Protein AF-A0A5N5HKN5-F1 (afdb_monomer_lite)

Organism: NCBI:txid2448454

Structure (mmCIF, N/CA/C/O backbone):
data_AF-A0A5N5HKN5-F1
#
_entry.id   AF-A0A5N5HKN5-F1
#
loop_
_atom_site.group_PDB
_atom_site.id
_atom_site.type_symbol
_atom_site.label_atom_id
_atom_site.label_alt_id
_atom_site.label_comp_id
_atom_site.label_asym_id
_atom_site.label_entity_id
_atom_site.label_seq_id
_atom_site.pdbx_PDB_ins_code
_atom_site.Cartn_x
_atom_site.Cartn_y
_atom_site.Cartn_z
_atom_site.occupancy
_atom_site.B_iso_or_equiv
_atom_site.auth_seq_id
_atom_site.auth_comp_id
_atom_site.auth_asym_id
_atom_site.auth_atom_id
_atom_site.pdbx_PDB_model_num
ATOM 1 N N . MET A 1 1 ? 7.766 -16.432 20.776 1.00 26.45 1 MET A N 1
ATOM 2 C CA . MET A 1 1 ? 8.276 -15.131 20.289 1.00 26.45 1 MET A CA 1
ATOM 3 C C . MET A 1 1 ? 7.197 -14.098 20.556 1.00 26.45 1 MET A C 1
ATOM 5 O O . MET A 1 1 ? 6.074 -14.360 20.142 1.00 26.45 1 MET A O 1
ATOM 9 N N . PRO A 1 2 ? 7.460 -13.000 21.282 1.00 29.64 2 PRO A N 1
ATOM 10 C CA . PRO A 1 2 ? 6.459 -11.955 21.435 1.00 29.64 2 PRO A CA 1
ATOM 11 C C . PRO A 1 2 ? 6.225 -11.351 20.048 1.00 29.64 2 PRO A C 1
ATOM 13 O O . PRO A 1 2 ? 7.137 -10.787 19.444 1.00 29.64 2 PRO A O 1
ATOM 16 N N . GLY A 1 3 ? 5.035 -11.588 19.497 1.00 28.72 3 GLY A N 1
ATOM 17 C CA . GLY A 1 3 ? 4.639 -11.055 18.206 1.00 28.72 3 GLY A CA 1
ATOM 18 C C . GLY A 1 3 ? 4.687 -9.539 18.280 1.00 28.72 3 GLY A C 1
ATOM 19 O O . GLY A 1 3 ? 3.940 -8.932 19.042 1.00 28.72 3 GLY A O 1
ATOM 20 N N . LEU A 1 4 ? 5.589 -8.935 17.510 1.00 29.52 4 LEU A N 1
ATOM 21 C CA . LEU A 1 4 ? 5.525 -7.520 17.184 1.00 29.52 4 LEU A CA 1
ATOM 22 C C . LEU A 1 4 ? 4.179 -7.288 16.490 1.00 29.52 4 LEU A C 1
ATOM 24 O O . LEU A 1 4 ? 4.057 -7.476 15.277 1.00 29.52 4 LEU A O 1
ATOM 28 N N . VAL A 1 5 ? 3.162 -6.922 17.271 1.00 37.59 5 VAL A N 1
ATOM 29 C CA . VAL A 1 5 ? 1.967 -6.272 16.746 1.00 37.59 5 VAL A CA 1
ATOM 30 C C . VAL A 1 5 ? 2.502 -5.004 16.110 1.00 37.59 5 VAL A C 1
ATOM 32 O O . VAL A 1 5 ? 3.015 -4.124 16.804 1.00 37.59 5 VAL A O 1
ATOM 35 N N . ALA A 1 6 ? 2.465 -4.947 14.780 1.00 37.81 6 ALA A N 1
ATOM 36 C CA . ALA A 1 6 ? 2.543 -3.668 14.115 1.00 37.81 6 ALA A CA 1
ATOM 37 C C . ALA A 1 6 ? 1.361 -2.888 14.685 1.00 37.81 6 ALA A C 1
ATOM 39 O O . ALA A 1 6 ? 0.215 -3.155 14.326 1.00 37.81 6 ALA A O 1
ATOM 40 N N . ARG A 1 7 ? 1.621 -1.970 15.627 1.00 32.22 7 ARG A N 1
ATOM 41 C CA . ARG A 1 7 ? 0.724 -0.829 15.735 1.00 32.22 7 ARG A CA 1
ATOM 42 C C . ARG A 1 7 ? 0.682 -0.315 14.303 1.00 32.22 7 ARG A C 1
ATOM 44 O O . ARG A 1 7 ? 1.772 -0.109 13.760 1.00 32.22 7 ARG A O 1
ATOM 51 N N . PRO A 1 8 ? -0.487 -0.205 13.651 1.00 40.22 8 PRO A N 1
ATOM 52 C CA . PRO A 1 8 ? -0.543 0.684 12.513 1.00 40.22 8 PRO A CA 1
ATOM 53 C C . PRO A 1 8 ? 0.065 1.966 13.063 1.00 40.22 8 PRO A C 1
ATOM 55 O O . PRO A 1 8 ? -0.435 2.502 14.060 1.00 40.22 8 PRO A O 1
ATOM 58 N N . ASP A 1 9 ? 1.233 2.359 12.550 1.00 34.91 9 ASP A N 1
ATOM 59 C CA . ASP A 1 9 ? 1.655 3.728 12.742 1.00 34.91 9 ASP A CA 1
ATOM 60 C C . ASP A 1 9 ? 0.415 4.496 12.329 1.00 34.91 9 ASP A C 1
ATOM 62 O O . ASP A 1 9 ? -0.104 4.295 11.226 1.00 34.91 9 ASP A O 1
ATOM 66 N N . LEU A 1 10 ? -0.164 5.220 13.285 1.00 39.97 10 LEU A N 1
ATOM 67 C CA . LEU A 1 10 ? -1.271 6.108 13.026 1.00 39.97 10 LEU A CA 1
ATOM 68 C C . LEU A 1 10 ? -0.700 7.155 12.075 1.00 39.97 10 LEU A C 1
ATOM 70 O O . LEU A 1 10 ? -0.338 8.258 12.470 1.00 39.97 10 LEU A O 1
ATOM 74 N N . ASN A 1 11 ? -0.614 6.815 10.792 1.00 40.72 11 ASN A N 1
ATOM 75 C CA . ASN A 1 11 ? -0.803 7.753 9.726 1.00 40.72 11 ASN A CA 1
ATOM 76 C C . ASN A 1 11 ? -2.208 8.284 9.993 1.00 40.72 11 ASN A C 1
ATOM 78 O O . ASN A 1 11 ? -3.203 7.750 9.504 1.00 40.72 11 ASN A O 1
ATOM 82 N N . TYR A 1 12 ? -2.280 9.326 10.826 1.00 44.62 12 TYR A N 1
ATOM 83 C CA . TYR A 1 12 ? -3.483 10.092 11.137 1.00 44.62 12 TYR A CA 1
ATOM 84 C C . TYR A 1 12 ? -4.220 10.513 9.856 1.00 44.62 12 TYR A C 1
ATOM 86 O O . TYR A 1 12 ? -5.388 10.873 9.906 1.00 44.62 12 TYR A O 1
ATOM 94 N N . SER A 1 13 ? -3.562 10.445 8.694 1.00 47.69 13 SER A N 1
ATOM 95 C CA . SER A 1 13 ? -4.183 10.554 7.382 1.00 47.69 13 SER A CA 1
ATOM 96 C C . SER A 1 13 ? -5.226 9.463 7.117 1.00 47.69 13 SER A C 1
ATOM 98 O O . SER A 1 13 ? -6.363 9.822 6.846 1.00 47.69 13 SER A O 1
ATOM 100 N N . LEU A 1 14 ? -4.886 8.169 7.215 1.00 46.66 14 LEU A N 1
ATOM 101 C CA . LEU A 1 14 ? -5.781 7.051 6.847 1.00 46.66 14 LEU A CA 1
ATOM 102 C C . LEU A 1 14 ? -6.820 6.718 7.929 1.00 46.66 14 LEU A C 1
ATOM 104 O O . LEU A 1 14 ? -7.901 6.230 7.617 1.00 46.66 14 LEU A O 1
ATOM 108 N N . HIS A 1 15 ? -6.498 7.011 9.188 1.00 48.34 15 HIS A N 1
ATOM 109 C CA . HIS A 1 15 ? -7.337 6.715 10.358 1.00 48.34 15 HIS A CA 1
ATOM 110 C C . HIS A 1 15 ? -7.922 7.966 11.016 1.00 48.34 15 HIS A C 1
ATOM 112 O O . HIS A 1 15 ? -8.530 7.884 12.082 1.00 48.34 15 HIS A O 1
ATOM 118 N N . GLY A 1 16 ? -7.692 9.136 10.420 1.00 51.03 16 GLY A N 1
ATOM 119 C CA . GLY A 1 16 ? -8.228 10.387 10.928 1.00 51.03 16 GLY A CA 1
ATOM 120 C C . GLY A 1 16 ? -9.752 10.414 10.874 1.00 51.03 16 GLY A C 1
ATOM 121 O O . GLY A 1 16 ? -10.390 9.537 10.283 1.00 51.03 16 GLY A O 1
ATOM 122 N N . PHE A 1 17 ? -10.312 11.449 11.506 1.00 51.25 17 PHE A N 1
ATOM 123 C CA . PHE A 1 17 ? -11.737 11.768 11.509 1.00 51.25 17 PHE A CA 1
ATOM 124 C C . PHE A 1 17 ? -12.406 11.504 10.149 1.00 51.25 17 PHE A C 1
ATOM 126 O O . PHE A 1 17 ? -11.762 11.634 9.111 1.00 51.25 17 PHE A O 1
ATOM 133 N N . PRO A 1 18 ? -13.714 11.214 10.106 1.00 55.41 18 PRO A N 1
ATOM 134 C CA . PRO A 1 18 ? -14.405 10.892 8.856 1.00 55.41 18 PRO A CA 1
ATOM 135 C C . PRO A 1 18 ? -14.160 11.894 7.700 1.00 55.41 18 PRO A C 1
ATOM 137 O O . PRO A 1 18 ? -14.142 11.518 6.527 1.00 55.41 18 PRO A O 1
ATOM 140 N N . HIS A 1 19 ? -13.858 13.159 8.017 1.00 54.03 19 HIS A N 1
ATOM 141 C CA . HIS A 1 19 ? -13.411 14.149 7.037 1.00 54.03 19 HIS A CA 1
ATOM 142 C C . HIS A 1 19 ? -12.101 13.792 6.306 1.00 54.03 19 HIS A C 1
ATOM 144 O O . HIS A 1 19 ? -12.018 13.917 5.082 1.00 54.03 19 HIS A O 1
ATOM 150 N N . THR A 1 20 ? -11.078 13.323 7.023 1.00 59.50 20 THR A N 1
ATOM 151 C CA . THR A 1 20 ? -9.781 12.937 6.447 1.00 59.50 20 THR A CA 1
ATOM 152 C C . THR A 1 20 ? -9.928 11.776 5.463 1.00 59.50 20 THR A C 1
ATOM 154 O O . THR A 1 20 ? -9.199 11.689 4.479 1.00 59.50 20 THR A O 1
ATOM 157 N N . GLN A 1 21 ? -10.933 10.926 5.657 1.00 63.66 21 GLN A N 1
ATOM 158 C CA . GLN A 1 21 ? -11.229 9.797 4.773 1.00 63.66 21 GLN A CA 1
ATOM 159 C C . GLN A 1 21 ? -11.933 10.236 3.500 1.00 63.66 21 GLN A C 1
ATOM 161 O O . GLN A 1 21 ? -11.571 9.798 2.407 1.00 63.66 21 GLN A O 1
ATOM 166 N N . LYS A 1 22 ? -12.905 11.150 3.622 1.00 68.12 22 LYS A N 1
ATOM 167 C CA . LYS A 1 22 ? -13.529 11.793 2.463 1.00 68.12 22 LYS A CA 1
ATOM 168 C C . LYS A 1 22 ? -12.457 12.445 1.589 1.00 68.12 22 LYS A C 1
ATOM 170 O O . LYS A 1 22 ? -12.491 12.284 0.369 1.00 68.12 22 LYS A O 1
ATOM 175 N N . LEU A 1 23 ? -11.461 13.075 2.216 1.00 72.12 23 LEU A N 1
ATOM 176 C CA . LEU A 1 23 ? -10.307 13.644 1.529 1.00 72.12 23 LEU A CA 1
ATOM 177 C C . LEU A 1 23 ? -9.453 12.569 0.832 1.00 72.12 23 LEU A C 1
ATOM 179 O O . LEU A 1 23 ? -9.132 12.737 -0.338 1.00 72.12 23 LEU A O 1
ATOM 183 N N . ILE A 1 24 ? -9.138 11.439 1.475 1.00 78.31 24 ILE A N 1
ATOM 184 C CA . ILE A 1 24 ? -8.381 10.339 0.838 1.00 78.31 24 ILE A CA 1
ATOM 185 C C . ILE A 1 24 ? -9.117 9.756 -0.364 1.00 78.31 24 ILE A C 1
ATOM 187 O O . ILE A 1 24 ? -8.516 9.582 -1.422 1.00 78.31 24 ILE A O 1
ATOM 191 N N . ILE A 1 25 ? -10.417 9.487 -0.236 1.00 81.56 25 ILE A N 1
ATOM 192 C CA . ILE A 1 25 ? -11.228 8.958 -1.338 1.00 81.56 25 ILE A CA 1
ATOM 193 C C . ILE A 1 25 ? -11.249 9.958 -2.501 1.00 81.56 25 ILE A C 1
ATOM 195 O O . ILE A 1 25 ? -11.126 9.568 -3.664 1.00 81.56 25 ILE A O 1
ATOM 199 N N . GLN A 1 26 ? -11.386 11.255 -2.211 1.00 83.06 26 GLN A N 1
ATOM 200 C CA . GLN A 1 26 ? -11.311 12.307 -3.227 1.00 83.06 26 GLN A CA 1
ATOM 201 C C . GLN A 1 26 ? -9.927 12.375 -3.884 1.00 83.06 26 GLN A C 1
ATOM 203 O O . GLN A 1 26 ? -9.847 12.458 -5.110 1.00 83.06 26 GLN A O 1
ATOM 208 N N . LEU A 1 27 ? -8.851 12.280 -3.099 1.00 85.50 27 LEU A N 1
ATOM 209 C CA . LEU A 1 27 ? -7.477 12.266 -3.597 1.00 85.50 27 LEU A CA 1
ATOM 210 C C . LEU A 1 27 ? -7.221 11.050 -4.492 1.00 85.50 27 LEU A C 1
ATOM 212 O O . LEU A 1 27 ? -6.730 11.226 -5.602 1.00 85.50 27 LEU A O 1
ATOM 216 N N . LEU A 1 28 ? -7.625 9.843 -4.085 1.00 87.88 28 LEU A N 1
ATOM 217 C CA . LEU A 1 28 ? -7.495 8.631 -4.903 1.00 87.88 28 LEU A CA 1
ATOM 218 C C . LEU A 1 28 ? -8.281 8.724 -6.215 1.00 87.88 28 LEU A C 1
ATOM 220 O O . LEU A 1 28 ? -7.770 8.326 -7.262 1.00 87.88 28 LEU A O 1
ATOM 224 N N . LYS A 1 29 ? -9.491 9.300 -6.190 1.00 89.50 29 LYS A N 1
ATOM 225 C CA . LYS A 1 29 ? -10.260 9.597 -7.412 1.00 89.50 29 LYS A CA 1
ATOM 226 C C . LYS A 1 29 ? -9.524 10.595 -8.309 1.00 89.50 29 LYS A C 1
ATOM 228 O O . LYS A 1 29 ? -9.543 10.446 -9.529 1.00 89.50 29 LYS A O 1
ATOM 233 N N . GLY A 1 30 ? -8.884 11.604 -7.719 1.00 90.81 30 GLY A N 1
ATOM 234 C CA . GLY A 1 30 ? -8.040 12.565 -8.427 1.00 90.81 30 GLY A CA 1
ATOM 235 C C . GLY A 1 30 ? -6.831 11.903 -9.086 1.00 90.81 30 GLY A C 1
ATOM 236 O O . GLY A 1 30 ? -6.595 12.124 -10.272 1.00 90.81 30 GLY A O 1
ATOM 237 N N . VAL A 1 31 ? -6.122 11.037 -8.355 1.00 91.44 31 VAL A N 1
ATOM 238 C CA . VAL A 1 31 ? -4.980 10.261 -8.865 1.00 91.44 31 VAL A CA 1
ATOM 239 C C . VAL A 1 31 ? -5.411 9.351 -10.011 1.00 91.44 31 VAL A C 1
ATOM 241 O O . VAL A 1 31 ? -4.782 9.378 -11.063 1.00 91.44 31 VAL A O 1
ATOM 244 N N . LYS A 1 32 ? -6.531 8.630 -9.871 1.00 91.88 32 LYS A N 1
ATOM 245 C CA . LYS A 1 32 ? -7.066 7.768 -10.935 1.00 91.88 32 LYS A CA 1
ATOM 246 C C . LYS A 1 32 ? -7.354 8.551 -12.221 1.00 91.88 32 LYS A C 1
ATOM 248 O O . LYS A 1 32 ? -6.893 8.167 -13.291 1.00 91.88 32 LYS A O 1
ATOM 253 N N . LYS A 1 33 ? -8.021 9.707 -12.111 1.00 93.38 33 LYS A N 1
ATOM 254 C CA . LYS A 1 33 ? -8.228 10.619 -13.252 1.00 93.38 33 LYS A CA 1
ATOM 255 C C . LYS A 1 33 ? -6.904 11.133 -13.828 1.00 93.38 33 LYS A C 1
ATOM 257 O O . LYS A 1 33 ? -6.794 11.328 -15.033 1.00 93.38 33 LYS A O 1
ATOM 262 N N . GLY A 1 34 ? -5.904 11.382 -12.983 1.00 91.62 34 GLY A N 1
ATOM 263 C CA . GLY A 1 34 ? -4.554 11.759 -13.406 1.00 91.62 34 GLY A CA 1
ATOM 264 C C . GLY A 1 34 ? -3.862 10.662 -14.219 1.00 91.62 34 GLY A C 1
ATOM 265 O O . GLY A 1 34 ? -3.289 10.958 -15.267 1.00 91.62 34 GLY A O 1
ATOM 266 N N . ASN A 1 35 ? -3.984 9.403 -13.790 1.00 92.62 35 ASN A N 1
ATOM 267 C CA . ASN A 1 35 ? -3.442 8.243 -14.500 1.00 92.62 35 ASN A CA 1
ATOM 268 C C . ASN A 1 35 ? -4.076 8.080 -15.892 1.00 92.62 35 ASN A C 1
ATOM 270 O O . ASN A 1 35 ? -3.368 7.764 -16.844 1.00 92.62 35 ASN A O 1
ATOM 274 N N . GLU A 1 36 ? -5.376 8.359 -16.026 1.00 92.31 36 GLU A N 1
ATOM 275 C CA . GLU A 1 36 ? -6.095 8.338 -17.310 1.00 92.31 36 GLU A CA 1
ATOM 276 C C . GLU A 1 36 ? -5.690 9.496 -18.242 1.00 92.31 36 GLU A C 1
ATOM 278 O O . GLU A 1 36 ? -5.687 9.338 -19.463 1.00 92.31 36 GLU A O 1
ATOM 283 N N . ARG A 1 37 ? -5.331 10.662 -17.682 1.00 94.06 37 ARG A N 1
ATOM 284 C CA . ARG A 1 37 ? -4.934 11.857 -18.450 1.00 94.06 37 ARG A CA 1
ATOM 285 C C . ARG A 1 37 ? -3.547 11.741 -19.075 1.00 94.06 37 ARG A C 1
ATOM 287 O O . ARG A 1 37 ? -3.366 12.200 -20.197 1.00 94.06 37 ARG A O 1
ATOM 294 N N . ILE A 1 38 ? -2.576 11.184 -18.348 1.00 91.12 38 ILE A N 1
ATOM 295 C CA . ILE A 1 38 ? -1.181 11.080 -18.800 1.00 91.12 38 ILE A CA 1
ATOM 296 C C . ILE A 1 38 ? -0.805 9.606 -18.913 1.00 91.12 38 ILE A C 1
ATOM 298 O O . ILE A 1 38 ? -0.546 8.923 -17.909 1.00 91.12 38 ILE A O 1
ATOM 302 N N . LYS A 1 39 ? -0.739 9.125 -20.158 1.00 89.56 39 LYS A N 1
ATOM 303 C CA . LYS A 1 39 ? -0.312 7.757 -20.455 1.00 89.56 39 LYS A CA 1
ATOM 304 C C . LYS A 1 39 ? 1.143 7.577 -20.049 1.00 89.56 39 LYS A C 1
ATOM 306 O O . LYS A 1 39 ? 1.929 8.515 -20.081 1.00 89.56 39 LYS A O 1
ATOM 311 N N . TRP A 1 40 ? 1.512 6.350 -19.698 1.00 87.69 40 TRP A N 1
ATOM 312 C CA . TRP A 1 40 ? 2.866 6.012 -19.253 1.00 87.69 40 TRP A CA 1
ATOM 313 C C . TRP A 1 40 ? 3.971 6.512 -20.198 1.00 87.69 40 TRP A C 1
ATOM 315 O O . TRP A 1 40 ? 4.953 7.075 -19.728 1.00 87.69 40 TRP A O 1
ATOM 325 N N . MET A 1 41 ? 3.784 6.356 -21.514 1.00 88.38 41 MET A N 1
ATOM 326 C CA . MET A 1 41 ? 4.765 6.769 -22.529 1.00 88.38 41 MET A CA 1
ATOM 327 C C . MET A 1 41 ? 4.965 8.286 -22.617 1.00 88.38 41 MET A C 1
ATOM 329 O O . MET A 1 41 ? 6.006 8.723 -23.095 1.00 88.38 41 MET A O 1
ATOM 333 N N . ASP A 1 42 ? 3.999 9.068 -22.135 1.00 91.12 42 ASP A N 1
ATOM 334 C CA . ASP A 1 42 ? 4.032 10.533 -22.154 1.00 91.12 42 ASP A CA 1
ATOM 335 C C . ASP A 1 42 ? 4.583 11.112 -20.835 1.00 91.12 42 ASP A C 1
ATOM 337 O O . ASP A 1 42 ? 4.609 12.328 -20.645 1.00 91.12 42 ASP A O 1
ATOM 341 N N . ARG A 1 43 ? 4.992 10.256 -19.885 1.00 89.69 43 ARG A N 1
ATOM 342 C CA . ARG A 1 43 ? 5.536 10.681 -18.588 1.00 89.69 43 ARG A CA 1
ATOM 343 C C . ARG A 1 43 ? 7.015 11.004 -18.706 1.00 89.69 43 ARG A C 1
ATOM 345 O O . ARG A 1 43 ? 7.771 10.308 -19.380 1.00 89.69 43 ARG A O 1
ATOM 352 N N . GLU A 1 44 ? 7.443 12.022 -17.972 1.00 88.00 44 GLU A N 1
ATOM 353 C CA . GLU A 1 44 ? 8.857 12.359 -17.902 1.00 88.00 44 GLU A CA 1
ATOM 354 C C . GLU A 1 44 ? 9.658 11.241 -17.199 1.00 88.00 44 GLU A C 1
ATOM 356 O O . GLU A 1 44 ? 9.270 10.786 -16.118 1.00 88.00 44 GLU A O 1
ATOM 361 N N . PRO A 1 45 ? 10.791 10.795 -17.773 1.00 86.12 45 PRO A N 1
ATOM 362 C CA . PRO A 1 45 ? 11.552 9.651 -17.278 1.00 86.12 45 PRO A CA 1
ATOM 363 C C . PRO A 1 45 ? 12.517 10.033 -16.141 1.00 86.12 45 PRO A C 1
ATOM 365 O O . PRO A 1 45 ? 13.675 9.611 -16.133 1.00 86.12 45 PRO A O 1
ATOM 368 N N . TYR A 1 46 ? 12.067 10.841 -15.176 1.00 84.81 46 TYR A N 1
ATOM 369 C CA . TYR A 1 46 ? 12.829 11.146 -13.963 1.00 84.81 46 TYR A CA 1
ATOM 370 C C . TYR A 1 46 ? 12.239 10.437 -12.743 1.00 84.81 46 TYR A C 1
ATOM 372 O O . TYR A 1 46 ? 11.030 10.254 -12.608 1.00 84.81 46 TYR A O 1
ATOM 380 N N . ALA A 1 47 ? 13.111 10.046 -11.814 1.00 84.44 47 ALA A N 1
ATOM 381 C CA . ALA A 1 47 ? 12.681 9.542 -10.518 1.00 84.44 47 ALA A CA 1
ATOM 382 C C . ALA A 1 47 ? 12.236 10.711 -9.627 1.00 84.44 47 ALA A C 1
ATOM 384 O O . ALA A 1 47 ? 12.944 11.711 -9.503 1.00 84.44 47 ALA A O 1
ATOM 385 N N . TYR A 1 48 ? 11.086 10.564 -8.974 1.00 86.88 48 TYR A N 1
ATOM 386 C CA . TYR A 1 48 ? 10.515 11.571 -8.084 1.00 86.88 48 TYR A CA 1
ATOM 387 C C . TYR A 1 48 ? 10.233 10.985 -6.703 1.00 86.88 48 TYR A C 1
ATOM 389 O O . TYR A 1 48 ? 9.742 9.863 -6.589 1.00 86.88 48 TYR A O 1
ATOM 397 N N . TRP A 1 49 ? 10.498 11.759 -5.650 1.00 84.38 49 TRP A N 1
ATOM 398 C CA . TRP A 1 49 ? 10.129 11.399 -4.285 1.00 84.38 49 TRP A CA 1
ATOM 399 C C . TRP A 1 49 ? 9.516 12.609 -3.574 1.00 84.38 49 TRP A C 1
ATOM 401 O O . TRP A 1 49 ? 10.181 13.601 -3.284 1.00 84.38 49 TRP A O 1
ATOM 411 N N . LYS A 1 50 ? 8.217 12.536 -3.285 1.00 79.62 50 LYS A N 1
ATOM 412 C CA . LYS A 1 50 ? 7.529 13.473 -2.392 1.00 79.62 50 LYS A CA 1
ATOM 413 C C . LYS A 1 50 ? 6.221 12.852 -1.923 1.00 79.62 50 LYS A C 1
ATOM 415 O O . LYS A 1 50 ? 5.459 12.333 -2.731 1.00 79.62 50 LYS A O 1
ATOM 420 N N . GLY A 1 51 ? 5.936 12.982 -0.633 1.00 76.31 51 GLY A N 1
ATOM 421 C CA . GLY A 1 51 ? 4.675 12.532 -0.048 1.00 76.31 51 GLY A CA 1
ATOM 422 C C . GLY A 1 51 ? 4.702 11.088 0.454 1.00 76.31 51 GLY A C 1
ATOM 423 O O . GLY A 1 51 ? 5.762 10.489 0.622 1.00 76.31 51 GLY A O 1
ATOM 424 N N . SER A 1 52 ? 3.512 10.564 0.754 1.00 82.94 52 SER A N 1
ATOM 425 C CA . SER A 1 52 ? 3.326 9.224 1.322 1.00 82.94 52 SER A CA 1
ATOM 426 C C . SER A 1 52 ? 3.447 8.132 0.258 1.00 82.94 52 SER A C 1
ATOM 428 O O . SER A 1 52 ? 2.925 8.279 -0.850 1.00 82.94 52 SER A O 1
ATOM 430 N N . SER A 1 53 ? 4.062 7.004 0.629 1.00 83.75 53 SER A N 1
ATOM 431 C CA . SER A 1 53 ? 4.180 5.801 -0.207 1.00 83.75 53 SER A CA 1
ATOM 432 C C . SER A 1 53 ? 2.834 5.326 -0.754 1.00 83.75 53 SER A C 1
ATOM 434 O O . SER A 1 53 ? 2.781 4.818 -1.867 1.00 83.75 53 SER A O 1
ATOM 436 N N . PHE A 1 54 ? 1.750 5.536 -0.002 1.00 87.31 54 PHE A N 1
ATOM 437 C CA . PHE A 1 54 ? 0.387 5.229 -0.434 1.00 87.31 54 PHE A CA 1
ATOM 438 C C . PHE A 1 54 ? 0.011 5.950 -1.740 1.00 87.31 54 PHE A C 1
ATOM 440 O O . PHE A 1 54 ? -0.445 5.316 -2.687 1.00 87.31 54 PHE A O 1
ATOM 447 N N . TYR A 1 55 ? 0.267 7.260 -1.831 1.00 87.62 55 TYR A N 1
ATOM 448 C CA . TYR A 1 55 ? -0.043 8.038 -3.036 1.00 87.62 55 TYR A CA 1
ATOM 449 C C . TYR A 1 55 ? 0.929 7.750 -4.181 1.00 87.62 55 TYR A C 1
ATOM 451 O O . TYR A 1 55 ? 0.520 7.771 -5.335 1.00 87.62 55 TYR A O 1
ATOM 459 N N . ILE A 1 56 ? 2.197 7.455 -3.871 1.00 90.06 56 ILE A N 1
ATOM 460 C CA . ILE A 1 56 ? 3.196 7.080 -4.884 1.00 90.06 56 ILE A CA 1
ATOM 461 C C . ILE A 1 56 ? 2.792 5.770 -5.572 1.00 90.06 56 ILE A C 1
ATOM 463 O O . ILE A 1 56 ? 2.811 5.705 -6.797 1.00 90.06 56 ILE A O 1
ATOM 467 N N . LEU A 1 57 ? 2.375 4.766 -4.794 1.00 91.81 57 LEU A N 1
ATOM 468 C CA . LEU A 1 57 ? 1.905 3.477 -5.310 1.00 91.81 57 LEU A CA 1
ATOM 469 C C . LEU A 1 57 ? 0.589 3.599 -6.091 1.00 91.81 57 LEU A C 1
ATOM 471 O O . LEU A 1 57 ? 0.352 2.804 -6.988 1.00 91.81 57 LEU A O 1
ATOM 475 N N . ALA A 1 58 ? -0.259 4.583 -5.769 1.00 92.75 58 ALA A N 1
ATOM 476 C CA . ALA A 1 58 ? -1.523 4.817 -6.470 1.00 92.75 58 ALA A CA 1
ATOM 477 C C . ALA A 1 58 ? -1.343 5.405 -7.883 1.00 92.75 58 ALA A C 1
ATOM 479 O O . ALA A 1 58 ? -2.268 5.360 -8.697 1.00 92.75 58 ALA A O 1
ATOM 480 N N . CYS A 1 59 ? -0.183 5.989 -8.179 1.00 90.19 59 CYS A N 1
ATOM 481 C CA . CYS A 1 59 ? 0.151 6.427 -9.526 1.00 90.19 59 CYS A CA 1
ATOM 482 C C . CYS A 1 59 ? 0.468 5.194 -10.382 1.00 90.19 59 CYS A C 1
ATOM 484 O O . CYS A 1 59 ? 1.191 4.318 -9.921 1.00 90.19 59 CYS A O 1
ATOM 486 N N . ASP A 1 60 ? 0.057 5.159 -11.657 1.00 92.62 60 ASP A N 1
ATOM 487 C CA . ASP A 1 60 ? 0.445 4.093 -12.615 1.00 92.62 60 ASP A CA 1
ATOM 488 C C . ASP A 1 60 ? 1.956 4.169 -12.977 1.00 92.62 60 ASP A C 1
ATOM 490 O O . ASP A 1 60 ? 2.370 3.883 -14.100 1.00 92.62 60 ASP A O 1
ATOM 494 N N . SER A 1 61 ? 2.785 4.680 -12.062 1.00 90.62 61 SER A N 1
ATOM 495 C CA . SER A 1 61 ? 4.212 4.891 -12.216 1.00 90.62 61 SER A CA 1
ATOM 496 C C . SER A 1 61 ? 5.003 3.765 -11.563 1.00 90.62 61 SER A C 1
ATOM 498 O O . SER A 1 61 ? 4.648 3.294 -10.485 1.00 90.62 61 SER A O 1
ATOM 500 N N . ALA A 1 62 ? 6.105 3.345 -12.188 1.00 90.69 62 ALA A N 1
ATOM 501 C CA . ALA A 1 62 ? 6.985 2.335 -11.607 1.00 90.69 62 ALA A CA 1
ATOM 502 C C . ALA A 1 62 ? 7.475 2.782 -10.219 1.00 90.69 62 ALA A C 1
ATOM 504 O O . ALA A 1 62 ? 8.209 3.763 -10.090 1.00 90.69 62 ALA A O 1
ATOM 505 N N . THR A 1 63 ? 7.063 2.056 -9.179 1.00 90.75 63 THR A N 1
ATOM 506 C CA . THR A 1 63 ? 7.438 2.382 -7.802 1.00 90.75 63 THR A CA 1
ATOM 507 C C . THR A 1 63 ? 8.743 1.692 -7.434 1.00 90.75 63 THR A C 1
ATOM 509 O O . THR A 1 63 ? 8.853 0.467 -7.500 1.00 90.75 63 THR A O 1
ATOM 512 N N . LEU A 1 64 ? 9.727 2.481 -7.010 1.00 90.31 64 LEU A N 1
ATOM 513 C CA . LEU A 1 64 ? 11.003 2.000 -6.492 1.00 90.31 64 LEU A CA 1
ATOM 514 C C . LEU A 1 64 ? 10.936 1.977 -4.960 1.00 90.31 64 LEU A C 1
ATOM 516 O O . LEU A 1 64 ? 10.766 3.024 -4.336 1.00 90.31 64 LEU A O 1
ATOM 520 N N . LEU A 1 65 ? 11.086 0.804 -4.343 1.00 90.44 65 LEU A N 1
ATOM 521 C CA . LEU A 1 65 ? 11.037 0.670 -2.884 1.00 90.44 65 LEU A CA 1
ATOM 522 C C . LEU A 1 65 ? 12.398 0.238 -2.348 1.00 90.44 65 LEU A C 1
ATOM 524 O O . LEU A 1 65 ? 12.844 -0.895 -2.545 1.00 90.44 65 LEU A O 1
ATOM 528 N N . VAL A 1 66 ? 13.056 1.148 -1.632 1.00 89.56 66 VAL A N 1
ATOM 529 C CA . VAL A 1 66 ? 14.265 0.826 -0.867 1.00 89.56 66 VAL A CA 1
ATOM 530 C C . VAL A 1 66 ? 13.885 -0.132 0.248 1.00 89.56 66 VAL A C 1
ATOM 532 O O . VAL A 1 66 ? 12.907 0.126 0.947 1.00 89.56 66 VAL A O 1
ATOM 535 N N . LYS A 1 67 ? 14.662 -1.214 0.412 1.00 86.50 67 LYS A N 1
ATOM 536 C CA . LYS A 1 67 ? 14.437 -2.255 1.431 1.00 86.50 67 LYS A CA 1
ATOM 537 C C . LYS A 1 67 ? 13.923 -1.639 2.749 1.00 86.50 67 LYS A C 1
ATOM 539 O O . LYS A 1 67 ? 14.713 -0.994 3.450 1.00 86.50 67 LYS A O 1
ATOM 544 N N . PRO A 1 68 ? 12.632 -1.823 3.086 1.00 83.50 68 PRO A N 1
ATOM 545 C CA . PRO A 1 68 ? 12.043 -1.151 4.231 1.00 83.50 68 PRO A CA 1
ATOM 546 C C . PRO A 1 68 ? 12.588 -1.753 5.527 1.00 83.50 68 PRO A C 1
ATOM 548 O O . PRO A 1 68 ? 12.699 -2.973 5.669 1.00 83.50 68 PRO A O 1
ATOM 551 N N . LYS A 1 69 ? 12.935 -0.886 6.482 1.00 83.75 69 LYS A N 1
ATOM 552 C CA . LYS A 1 69 ? 13.197 -1.278 7.879 1.00 83.75 69 LYS A CA 1
ATOM 553 C C . LYS A 1 69 ? 11.926 -1.204 8.728 1.00 83.75 69 LYS A C 1
ATOM 555 O O . LYS A 1 69 ? 11.785 -1.970 9.674 1.00 83.75 69 LYS A O 1
ATOM 560 N N . CYS A 1 70 ? 11.007 -0.318 8.347 1.00 82.75 70 CYS A N 1
ATOM 561 C CA . CYS A 1 70 ? 9.706 -0.126 8.973 1.00 82.75 70 CYS A CA 1
ATOM 562 C C . CYS A 1 70 ? 8.613 -0.585 8.005 1.00 82.75 70 CYS A C 1
ATOM 564 O O . CYS A 1 70 ? 8.685 -0.294 6.810 1.00 82.75 70 CYS A O 1
ATOM 566 N N . TYR A 1 71 ? 7.621 -1.307 8.523 1.00 84.31 71 TYR A N 1
ATOM 567 C CA . TYR A 1 71 ? 6.484 -1.787 7.746 1.00 84.31 71 TYR A CA 1
ATOM 568 C C . TYR A 1 71 ? 5.218 -1.095 8.227 1.00 84.31 71 TYR A C 1
ATOM 570 O O . TYR A 1 71 ? 4.956 -1.084 9.426 1.00 84.31 71 TYR A O 1
ATOM 578 N N . ASP A 1 72 ? 4.441 -0.590 7.277 1.00 83.19 72 ASP A N 1
ATOM 579 C CA . ASP A 1 72 ? 3.057 -0.201 7.503 1.00 83.19 72 ASP A CA 1
ATOM 580 C C . ASP A 1 72 ? 2.163 -1.454 7.410 1.00 83.19 72 ASP A C 1
ATOM 582 O O . ASP A 1 72 ? 2.615 -2.527 6.985 1.00 83.19 72 ASP A O 1
ATOM 586 N N . PHE A 1 73 ? 0.889 -1.339 7.785 1.00 83.69 73 PHE A N 1
ATOM 587 C CA . PHE A 1 73 ? -0.039 -2.474 7.791 1.00 83.69 73 PHE A CA 1
ATOM 588 C C . PHE A 1 73 ? -0.195 -3.101 6.395 1.00 83.69 73 PHE A C 1
ATOM 590 O O . PHE A 1 73 ? -0.232 -4.324 6.268 1.00 83.69 73 PHE A O 1
ATOM 597 N N . PHE A 1 74 ? -0.185 -2.282 5.338 1.00 86.94 74 PHE A N 1
ATOM 598 C CA . PHE A 1 74 ? -0.346 -2.746 3.957 1.00 86.94 74 PHE A CA 1
ATOM 599 C C . PHE A 1 74 ? 0.972 -3.085 3.253 1.00 86.94 74 PHE A C 1
ATOM 601 O O . PHE A 1 74 ? 0.977 -3.870 2.305 1.00 86.94 74 PHE A O 1
ATOM 608 N N . THR A 1 75 ? 2.118 -2.551 3.698 1.00 88.31 75 THR A N 1
ATOM 609 C CA . THR A 1 75 ? 3.383 -2.763 2.968 1.00 88.31 75 THR A CA 1
ATOM 610 C C . THR A 1 75 ? 3.864 -4.209 3.034 1.00 88.31 75 THR A C 1
ATOM 612 O O . THR A 1 75 ? 4.618 -4.642 2.166 1.00 88.31 75 THR A O 1
ATOM 615 N N . ARG A 1 76 ? 3.389 -4.989 4.014 1.00 87.62 76 ARG A N 1
ATOM 616 C CA . ARG A 1 76 ? 3.626 -6.440 4.099 1.00 87.62 76 ARG A CA 1
ATOM 617 C C . ARG A 1 76 ? 2.899 -7.239 3.011 1.00 87.62 76 ARG A C 1
ATOM 619 O O . ARG A 1 76 ? 3.330 -8.347 2.708 1.00 87.62 76 ARG A O 1
ATOM 626 N N . GLY A 1 77 ? 1.833 -6.685 2.432 1.00 88.69 77 GLY A N 1
ATOM 627 C CA . GLY A 1 77 ? 1.117 -7.271 1.296 1.00 88.69 77 GLY A CA 1
ATOM 628 C C . GLY A 1 77 ? 1.801 -7.021 -0.052 1.00 88.69 77 GLY A C 1
ATOM 629 O O . GLY A 1 77 ? 1.500 -7.698 -1.034 1.00 88.69 77 GLY A O 1
ATOM 630 N N . LEU A 1 78 ? 2.760 -6.089 -0.121 1.00 91.94 78 LEU A N 1
ATOM 631 C CA . LEU A 1 78 ? 3.443 -5.764 -1.369 1.00 91.94 78 LEU A CA 1
ATOM 632 C C . LEU A 1 78 ? 4.393 -6.886 -1.807 1.00 91.94 78 LEU A C 1
ATOM 634 O O . LEU A 1 78 ? 5.201 -7.394 -1.029 1.00 91.94 78 LEU A O 1
ATOM 638 N N . GLN A 1 79 ? 4.329 -7.239 -3.090 1.00 93.19 79 GLN A N 1
ATOM 639 C CA . GLN A 1 79 ? 5.140 -8.296 -3.683 1.00 93.19 79 GLN A CA 1
ATOM 640 C C . GLN A 1 79 ? 6.272 -7.682 -4.526 1.00 93.19 79 GLN A C 1
ATOM 642 O O . GLN A 1 79 ? 5.990 -6.883 -5.427 1.00 93.19 79 GLN A O 1
ATOM 647 N N . PRO A 1 80 ? 7.548 -8.040 -4.275 1.00 93.44 80 PRO A N 1
ATOM 648 C CA . PRO A 1 80 ? 8.670 -7.541 -5.066 1.00 93.44 80 PRO A CA 1
ATOM 649 C C . PRO A 1 80 ? 8.540 -7.956 -6.534 1.00 93.44 80 PRO A C 1
ATOM 651 O O . PRO A 1 80 ? 8.152 -9.086 -6.822 1.00 93.44 80 PRO A O 1
ATOM 654 N N . VAL A 1 81 ? 8.914 -7.063 -7.455 1.00 92.38 81 VAL A N 1
ATOM 655 C CA . VAL A 1 81 ? 8.848 -7.242 -8.923 1.00 92.38 81 VAL A CA 1
ATOM 656 C C . VAL A 1 81 ? 7.413 -7.351 -9.472 1.00 92.38 81 VAL A C 1
ATOM 658 O O . VAL A 1 81 ? 7.221 -7.428 -10.679 1.00 92.38 81 VAL A O 1
ATOM 661 N N . HIS A 1 82 ? 6.400 -7.291 -8.605 1.00 93.38 82 HIS A N 1
ATOM 662 C CA . HIS A 1 82 ? 4.991 -7.219 -8.988 1.00 93.38 82 HIS A CA 1
ATOM 663 C C . HIS A 1 82 ? 4.407 -5.843 -8.649 1.00 93.38 82 HIS A C 1
ATOM 665 O O . HIS A 1 82 ? 4.006 -5.120 -9.547 1.00 93.38 82 HIS A O 1
ATOM 671 N N . HIS A 1 83 ? 4.450 -5.430 -7.378 1.00 94.38 83 HIS A N 1
ATOM 672 C CA . HIS A 1 83 ? 3.948 -4.119 -6.934 1.00 94.38 83 HIS A CA 1
ATOM 673 C C . HIS A 1 83 ? 5.040 -3.046 -6.846 1.00 94.38 83 HIS A C 1
ATOM 675 O O . HIS A 1 83 ? 4.747 -1.862 -6.744 1.00 94.38 83 HIS A O 1
ATOM 681 N N . TYR A 1 84 ? 6.316 -3.430 -6.820 1.00 93.12 84 TYR A N 1
ATOM 682 C CA . TYR A 1 84 ? 7.418 -2.470 -6.761 1.00 93.12 84 TYR A CA 1
ATOM 683 C C . TYR A 1 84 ? 8.729 -3.082 -7.250 1.00 93.12 84 TYR A C 1
ATOM 685 O O . TYR A 1 84 ? 8.927 -4.297 -7.193 1.00 93.12 84 TYR A O 1
ATOM 693 N N . TRP A 1 85 ? 9.665 -2.230 -7.658 1.00 91.94 85 TRP A N 1
ATOM 694 C CA . TRP A 1 85 ? 11.043 -2.620 -7.929 1.00 91.94 85 TRP A CA 1
ATOM 695 C C . TRP A 1 85 ? 11.899 -2.502 -6.657 1.00 91.94 85 TRP A C 1
ATOM 697 O O . TRP A 1 85 ? 11.965 -1.415 -6.067 1.00 91.94 85 TRP A O 1
ATOM 707 N N . PRO A 1 86 ? 12.526 -3.592 -6.176 1.00 91.94 86 PRO A N 1
ATOM 708 C CA . PRO A 1 86 ? 13.307 -3.558 -4.946 1.00 91.94 86 PRO A CA 1
ATOM 709 C C . PRO A 1 86 ? 14.643 -2.842 -5.159 1.00 91.94 86 PRO A C 1
ATOM 711 O O . PRO A 1 86 ? 15.459 -3.263 -5.970 1.00 91.94 86 PRO A O 1
ATOM 714 N N . ILE A 1 87 ? 14.899 -1.801 -4.367 1.00 89.75 87 ILE A N 1
ATOM 715 C CA . ILE A 1 87 ? 16.166 -1.064 -4.381 1.00 89.75 87 ILE A CA 1
ATOM 716 C C . ILE A 1 87 ? 17.045 -1.519 -3.216 1.00 89.75 87 ILE A C 1
ATOM 718 O O . ILE A 1 87 ? 16.607 -1.574 -2.055 1.00 89.75 87 ILE A O 1
ATOM 722 N N . ARG A 1 88 ? 18.312 -1.823 -3.517 1.00 85.44 88 ARG A N 1
ATOM 723 C CA . ARG A 1 88 ? 19.324 -2.118 -2.499 1.00 85.44 88 ARG A CA 1
ATOM 724 C C . ARG A 1 88 ? 19.538 -0.903 -1.598 1.00 85.44 88 ARG A C 1
ATOM 726 O O . ARG A 1 88 ? 19.501 0.248 -2.025 1.00 85.44 88 ARG A O 1
ATOM 733 N N . HIS A 1 89 ? 19.773 -1.165 -0.316 1.00 83.62 89 HIS A N 1
ATOM 734 C CA . HIS A 1 89 ? 20.124 -0.094 0.615 1.00 83.62 89 HIS A CA 1
ATOM 735 C C . HIS A 1 89 ? 21.501 0.504 0.271 1.00 83.62 89 HIS A C 1
ATOM 737 O O . HIS A 1 89 ? 21.705 1.712 0.391 1.00 83.62 89 HIS A O 1
ATOM 743 N N . GLU A 1 90 ? 22.418 -0.350 -0.184 1.00 80.38 90 GLU A N 1
ATOM 744 C CA . GLU A 1 90 ? 23.739 -0.000 -0.706 1.00 80.38 90 GLU A CA 1
ATOM 745 C C . GLU A 1 90 ? 23.648 0.286 -2.213 1.00 80.38 90 GLU A C 1
ATOM 747 O O . GLU A 1 90 ? 22.891 -0.372 -2.921 1.00 80.38 90 GLU A O 1
ATOM 752 N N . ASN A 1 91 ? 24.411 1.261 -2.718 1.00 77.38 91 ASN A N 1
ATOM 753 C CA . ASN A 1 91 ? 24.501 1.580 -4.153 1.00 77.38 91 ASN A CA 1
ATOM 754 C C . ASN A 1 91 ? 23.164 1.906 -4.858 1.00 77.38 91 ASN A C 1
ATOM 756 O O . ASN A 1 91 ? 22.975 1.564 -6.024 1.00 77.38 91 ASN A O 1
ATOM 760 N N . LYS A 1 92 ? 22.268 2.645 -4.186 1.00 83.88 92 LYS A N 1
ATOM 761 C CA . LYS A 1 92 ? 20.923 3.034 -4.672 1.00 83.88 92 LYS A CA 1
ATOM 762 C C . LYS A 1 92 ? 20.890 3.536 -6.121 1.00 83.88 92 LYS A C 1
ATOM 764 O O . LYS A 1 92 ? 20.004 3.150 -6.871 1.00 83.88 92 LYS A O 1
ATOM 769 N N . CYS A 1 93 ? 21.859 4.361 -6.531 1.00 82.38 93 CYS A N 1
ATOM 770 C CA . CYS A 1 93 ? 21.901 4.943 -7.878 1.00 82.38 93 CYS A CA 1
ATOM 771 C C . CYS A 1 93 ? 21.986 3.889 -8.990 1.00 82.38 93 CYS A C 1
ATOM 773 O O . CYS A 1 93 ? 21.482 4.120 -10.086 1.00 82.38 93 CYS A O 1
ATOM 775 N N . ARG A 1 94 ? 22.600 2.728 -8.717 1.00 80.00 94 ARG A N 1
ATOM 776 C CA . ARG A 1 94 ? 22.684 1.630 -9.687 1.00 80.00 94 ARG A CA 1
ATOM 777 C C . ARG A 1 94 ? 21.327 0.963 -9.918 1.00 80.00 94 ARG A C 1
ATOM 779 O O . ARG A 1 94 ? 21.000 0.603 -11.042 1.00 80.00 94 ARG A O 1
ATOM 786 N N . SER A 1 95 ? 20.506 0.875 -8.879 1.00 76.75 95 SER A N 1
ATOM 787 C CA . SER A 1 95 ? 19.209 0.201 -8.951 1.00 76.75 95 SER A CA 1
ATOM 788 C C . SER A 1 95 ? 18.092 1.059 -9.576 1.00 76.75 95 SER A C 1
ATOM 790 O O . SER A 1 95 ? 17.026 0.540 -9.884 1.00 76.75 95 SER A O 1
ATOM 792 N N . ILE A 1 96 ? 18.311 2.365 -9.801 1.00 77.50 96 ILE A N 1
ATOM 793 C CA . ILE A 1 96 ? 17.292 3.290 -10.352 1.00 77.50 96 ILE A CA 1
ATOM 794 C C . ILE A 1 96 ? 17.144 3.165 -11.884 1.00 77.50 96 ILE A C 1
ATOM 796 O O . ILE A 1 96 ? 16.166 3.645 -12.450 1.00 77.50 96 ILE A O 1
ATOM 800 N N . LYS A 1 97 ? 18.068 2.487 -12.582 1.00 73.56 97 LYS A N 1
ATOM 801 C CA . LYS A 1 97 ? 18.031 2.373 -14.054 1.00 73.56 97 LYS A CA 1
ATOM 802 C C . LYS A 1 97 ? 16.918 1.474 -14.607 1.00 73.56 97 LYS A C 1
ATOM 804 O O . LYS A 1 97 ? 16.683 1.492 -15.812 1.00 73.56 97 LYS A O 1
ATOM 809 N N . PHE A 1 98 ? 16.254 0.688 -13.765 1.00 72.25 98 PHE A N 1
ATOM 810 C CA . PHE A 1 98 ? 15.288 -0.317 -14.197 1.00 72.25 98 PHE A CA 1
ATOM 811 C C . PHE A 1 98 ? 13.873 0.094 -13.776 1.00 72.25 98 PHE A C 1
ATOM 813 O O . PHE A 1 98 ? 13.554 0.139 -12.591 1.00 72.25 98 PHE A O 1
ATOM 820 N N . ALA A 1 99 ? 13.020 0.397 -14.755 1.00 68.62 99 ALA A N 1
ATOM 821 C CA . ALA A 1 99 ? 11.617 0.738 -14.541 1.00 68.62 99 ALA A CA 1
ATOM 822 C C . ALA A 1 99 ? 10.734 -0.002 -15.552 1.00 68.62 99 ALA A C 1
ATOM 824 O O . ALA A 1 99 ? 11.070 -0.090 -16.732 1.00 68.62 99 ALA A O 1
ATOM 825 N N . ALA A 1 100 ? 9.597 -0.527 -15.091 1.00 78.06 100 ALA A N 1
ATOM 826 C CA . ALA A 1 100 ? 8.638 -1.241 -15.928 1.00 78.06 100 ALA A CA 1
ATOM 827 C C . ALA A 1 100 ? 7.214 -0.736 -15.671 1.00 78.06 100 ALA A C 1
ATOM 829 O O . ALA A 1 100 ? 6.769 -0.680 -14.523 1.00 78.06 100 ALA A O 1
ATOM 830 N N . GLN A 1 101 ? 6.487 -0.429 -16.750 1.00 85.94 101 GLN A N 1
ATOM 831 C CA . GLN A 1 101 ? 5.099 0.047 -16.702 1.00 85.94 101 GLN A CA 1
ATOM 832 C C . GLN A 1 101 ? 4.180 -0.914 -15.940 1.00 85.94 101 GLN A C 1
ATOM 834 O O . GLN A 1 101 ? 3.376 -0.483 -15.119 1.00 85.94 101 GLN A O 1
ATOM 839 N N . ALA A 1 102 ? 4.324 -2.219 -16.191 1.00 90.25 102 ALA A N 1
ATOM 840 C CA . ALA A 1 102 ? 3.480 -3.249 -15.589 1.00 90.25 102 ALA A CA 1
ATOM 841 C C . ALA A 1 102 ? 3.541 -3.235 -14.053 1.00 90.25 102 ALA A C 1
ATOM 843 O O . ALA A 1 102 ? 2.518 -3.423 -13.404 1.00 90.25 102 ALA A O 1
ATOM 844 N N . ILE A 1 103 ? 4.713 -2.937 -13.477 1.00 92.25 103 ILE A N 1
ATOM 845 C CA . ILE A 1 103 ? 4.891 -2.838 -12.022 1.00 92.25 103 ILE A CA 1
ATOM 846 C C . ILE A 1 103 ? 4.113 -1.644 -11.469 1.00 92.25 103 ILE A C 1
ATOM 848 O O . ILE A 1 103 ? 3.433 -1.770 -10.456 1.00 92.25 103 ILE A O 1
ATOM 852 N N . GLY A 1 104 ? 4.190 -0.491 -12.141 1.00 92.00 104 GLY A N 1
ATOM 853 C CA . GLY A 1 104 ? 3.429 0.695 -11.747 1.00 92.00 104 GLY A CA 1
ATOM 854 C C . GLY A 1 104 ? 1.924 0.463 -11.809 1.00 92.00 104 GLY A C 1
ATOM 855 O O . GLY A 1 104 ? 1.201 0.831 -10.888 1.00 92.00 104 GLY A O 1
ATOM 856 N N . LYS A 1 105 ? 1.454 -0.222 -12.858 1.00 94.06 105 LYS A N 1
ATOM 857 C CA . LYS A 1 105 ? 0.036 -0.549 -12.998 1.00 94.06 105 LYS A CA 1
ATOM 858 C C . LYS A 1 105 ? -0.446 -1.496 -11.895 1.00 94.06 105 LYS A C 1
ATOM 860 O O . LYS A 1 105 ? -1.398 -1.166 -11.196 1.00 94.06 105 LYS A O 1
ATOM 865 N N . ALA A 1 106 ? 0.267 -2.595 -11.655 1.00 95.50 106 ALA A N 1
ATOM 866 C CA . ALA A 1 106 ? -0.074 -3.539 -10.590 1.00 95.50 106 ALA A CA 1
ATOM 867 C C . ALA A 1 106 ? -0.041 -2.896 -9.189 1.00 95.50 106 ALA A C 1
ATOM 869 O O . ALA A 1 106 ? -0.870 -3.217 -8.342 1.00 95.50 106 ALA A O 1
ATOM 870 N N . ALA A 1 107 ? 0.882 -1.961 -8.942 1.00 94.50 107 ALA A N 1
ATOM 871 C CA . ALA A 1 107 ? 0.912 -1.176 -7.708 1.00 94.50 107 ALA A CA 1
ATOM 872 C C . ALA A 1 107 ? -0.349 -0.317 -7.536 1.00 94.50 107 ALA A C 1
ATOM 874 O O . ALA A 1 107 ? -0.966 -0.320 -6.469 1.00 94.50 107 ALA A O 1
ATOM 875 N N . SER A 1 108 ? -0.736 0.394 -8.598 1.00 94.25 108 SER A N 1
ATOM 876 C CA . SER A 1 108 ? -1.914 1.258 -8.585 1.00 94.25 108 SER A CA 1
ATOM 877 C C . SER A 1 108 ? -3.197 0.461 -8.367 1.00 94.25 108 SER A C 1
ATOM 879 O O . SER A 1 108 ? -4.035 0.871 -7.566 1.00 94.25 108 SER A O 1
ATOM 881 N N . ASP A 1 109 ? -3.310 -0.710 -8.998 1.00 95.06 109 ASP A N 1
ATOM 882 C CA . ASP A 1 109 ? -4.467 -1.590 -8.867 1.00 95.06 109 ASP A CA 1
ATOM 883 C C . ASP A 1 109 ? -4.560 -2.129 -7.434 1.00 95.06 109 ASP A C 1
ATOM 885 O O . ASP A 1 109 ? -5.620 -2.038 -6.822 1.00 95.06 109 ASP A O 1
ATOM 889 N N . PHE A 1 110 ? -3.438 -2.535 -6.827 1.00 94.50 110 PHE A N 1
ATOM 890 C CA . PHE A 1 110 ? -3.396 -2.927 -5.413 1.00 94.50 110 PHE A CA 1
ATOM 891 C C . PHE A 1 110 ? -3.941 -1.824 -4.487 1.00 94.50 110 PHE A C 1
ATOM 893 O O . PHE A 1 110 ? -4.777 -2.090 -3.625 1.00 94.50 110 PHE A O 1
ATOM 900 N N . ILE A 1 111 ? -3.529 -0.565 -4.671 1.00 92.06 111 ILE A N 1
ATOM 901 C CA . ILE A 1 111 ? -4.022 0.537 -3.827 1.00 92.06 111 ILE A CA 1
ATO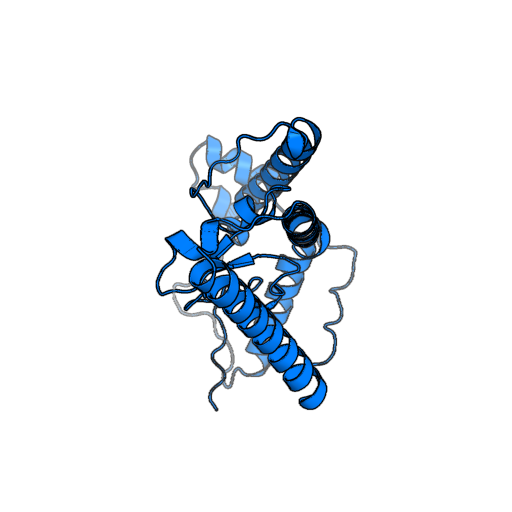M 902 C C . ILE A 1 111 ? -5.511 0.827 -4.068 1.00 92.06 111 ILE A C 1
ATOM 904 O O . ILE A 1 111 ? -6.246 1.099 -3.121 1.00 92.06 111 ILE A O 1
ATOM 908 N N . GLN A 1 112 ? -5.966 0.783 -5.319 1.00 89.44 112 GLN A N 1
ATOM 909 C CA . GLN A 1 112 ? -7.348 1.117 -5.680 1.00 89.44 112 GLN A CA 1
ATOM 910 C C . GLN A 1 112 ? -8.337 -0.009 -5.344 1.00 89.44 112 GLN A C 1
ATOM 912 O O . GLN A 1 112 ? -9.515 0.257 -5.084 1.00 89.44 112 GLN A O 1
ATOM 917 N N . GLU A 1 113 ? -7.880 -1.260 -5.366 1.00 90.25 113 GLU A N 1
ATOM 918 C CA . GLU A 1 113 ? -8.739 -2.438 -5.267 1.00 90.25 113 GLU A CA 1
ATOM 919 C C . GLU A 1 113 ? -8.596 -3.174 -3.939 1.00 90.25 113 GLU A C 1
ATOM 921 O O . GLU A 1 113 ? -9.615 -3.502 -3.330 1.00 90.25 113 GLU A O 1
ATOM 926 N N . GLU A 1 114 ? -7.366 -3.385 -3.470 1.00 87.88 114 GLU A N 1
ATOM 927 C CA . GLU A 1 114 ? -7.068 -4.145 -2.250 1.00 87.88 114 GLU A CA 1
ATOM 928 C C . GLU A 1 114 ? -6.899 -3.252 -1.013 1.00 87.88 114 GLU A C 1
ATOM 930 O O . GLU A 1 114 ? -7.020 -3.733 0.111 1.00 87.88 114 GLU A O 1
ATOM 935 N N . LEU A 1 115 ? -6.686 -1.942 -1.194 1.00 87.38 115 LEU A N 1
ATOM 936 C CA . LEU A 1 115 ? -6.545 -0.976 -0.099 1.00 87.38 115 LEU A CA 1
ATOM 937 C C . LEU A 1 115 ? -7.669 0.069 -0.051 1.00 87.38 115 LEU A C 1
ATOM 939 O O . LEU A 1 115 ? -7.458 1.241 0.273 1.00 87.38 115 LEU A O 1
ATOM 943 N N . LYS A 1 116 ? -8.892 -0.370 -0.359 1.00 85.25 116 LYS A N 1
ATOM 944 C CA . LYS A 1 116 ? -10.107 0.437 -0.194 1.00 85.25 116 LYS A CA 1
ATOM 945 C C . LYS A 1 116 ? -10.340 0.777 1.274 1.00 85.25 116 LYS A C 1
ATOM 947 O O . LYS A 1 116 ? -10.022 -0.010 2.161 1.00 85.25 116 LYS A O 1
ATOM 952 N N . MET A 1 117 ? -10.972 1.925 1.518 1.00 81.38 117 MET A N 1
ATOM 953 C CA . MET A 1 117 ? -11.296 2.364 2.879 1.00 81.38 117 MET A CA 1
ATOM 954 C C . MET A 1 117 ? -12.136 1.336 3.642 1.00 81.38 117 MET A C 1
ATOM 956 O O . MET A 1 117 ? -11.877 1.135 4.823 1.00 81.38 117 MET A O 1
ATOM 960 N N . ASP A 1 118 ? -13.055 0.640 2.969 1.00 81.38 118 ASP A N 1
ATOM 961 C CA . ASP A 1 118 ? -13.861 -0.428 3.574 1.00 81.38 118 ASP A CA 1
ATOM 962 C C . ASP A 1 118 ? -12.964 -1.528 4.176 1.00 81.38 118 ASP A C 1
ATOM 964 O O . ASP A 1 118 ? -13.097 -1.866 5.348 1.00 81.38 118 ASP A O 1
ATOM 968 N N . TYR A 1 119 ? -11.941 -1.977 3.439 1.00 84.94 119 TYR A N 1
ATOM 969 C CA . TYR A 1 119 ? -10.982 -2.970 3.934 1.00 84.94 119 TYR A CA 1
ATOM 970 C C . TYR A 1 119 ? -10.051 -2.433 5.023 1.00 84.94 119 TYR A C 1
ATOM 972 O O . TYR A 1 119 ? -9.641 -3.183 5.909 1.00 84.94 119 TYR A O 1
ATOM 980 N N . VAL A 1 120 ? -9.714 -1.139 4.996 1.00 83.94 120 VAL A N 1
ATOM 981 C CA . VAL A 1 120 ? -8.955 -0.506 6.088 1.00 83.94 120 VAL A CA 1
ATOM 982 C C . VAL A 1 120 ? -9.772 -0.544 7.381 1.00 83.94 120 VAL A C 1
ATOM 984 O O . VAL A 1 120 ? -9.229 -0.853 8.443 1.00 83.94 120 VAL A O 1
ATOM 987 N N . TYR A 1 121 ? -11.073 -0.275 7.297 1.00 81.31 121 TYR A N 1
ATOM 988 C CA . TYR A 1 121 ? -11.977 -0.345 8.438 1.00 81.31 121 TYR A CA 1
ATOM 989 C C . TYR A 1 121 ? -12.183 -1.761 8.951 1.00 81.31 121 TYR A C 1
ATOM 991 O O . TYR A 1 121 ? -12.075 -1.976 10.159 1.00 81.31 121 TYR A O 1
ATOM 999 N N . ASP A 1 122 ? -12.397 -2.721 8.055 1.00 85.56 122 ASP A N 1
ATOM 1000 C CA . ASP A 1 122 ? -12.482 -4.134 8.418 1.00 85.56 122 ASP A CA 1
ATOM 1001 C C . ASP A 1 122 ? -11.203 -4.588 9.136 1.00 85.56 122 ASP A C 1
ATOM 1003 O O . ASP A 1 122 ? -11.261 -5.195 10.208 1.00 85.56 122 ASP A O 1
ATOM 1007 N N . TYR A 1 123 ? -10.030 -4.212 8.613 1.00 85.88 123 TYR A N 1
ATOM 1008 C CA . TYR A 1 123 ? -8.745 -4.495 9.252 1.00 85.88 123 TYR A CA 1
ATOM 1009 C C . TYR A 1 123 ? -8.665 -3.920 10.673 1.00 85.88 123 TYR A C 1
ATOM 1011 O O . TYR A 1 123 ? -8.271 -4.630 11.600 1.00 85.88 123 TYR A O 1
ATOM 1019 N N . MET A 1 124 ? -9.055 -2.656 10.873 1.00 85.44 124 MET A N 1
ATOM 1020 C CA . MET A 1 124 ? -9.050 -2.030 12.200 1.00 85.44 124 MET A CA 1
ATOM 1021 C C . MET A 1 124 ? -10.029 -2.697 13.162 1.00 85.44 124 MET A C 1
ATOM 1023 O O . MET A 1 124 ? -9.669 -2.961 14.311 1.00 85.44 124 MET A O 1
ATOM 1027 N N . PHE A 1 125 ? -11.255 -2.955 12.702 1.00 87.19 125 PHE A N 1
ATOM 1028 C CA . PHE A 1 125 ? -12.289 -3.611 13.490 1.00 87.19 125 PHE A CA 1
ATOM 1029 C C . PHE A 1 125 ? -11.786 -4.962 13.985 1.00 87.19 125 PHE A C 1
ATOM 1031 O O . PHE A 1 125 ? -11.790 -5.223 15.189 1.00 87.19 125 PHE A O 1
ATOM 1038 N N . HIS A 1 126 ? -11.264 -5.788 13.081 1.00 88.94 126 HIS A N 1
ATOM 1039 C CA . HIS A 1 126 ? -10.745 -7.085 13.465 1.00 88.94 126 HIS A CA 1
ATOM 1040 C C . HIS A 1 126 ? -9.507 -6.999 14.356 1.00 88.94 126 HIS A C 1
ATOM 1042 O O . HIS A 1 126 ? -9.406 -7.766 15.310 1.00 88.94 126 HIS A O 1
ATOM 1048 N N . LEU A 1 127 ? -8.585 -6.069 14.094 1.00 89.19 127 LEU A N 1
ATOM 1049 C CA . LEU A 1 127 ? -7.400 -5.875 14.929 1.00 89.19 127 LEU A CA 1
ATOM 1050 C C . LEU A 1 127 ? -7.792 -5.572 16.380 1.00 89.19 127 LEU A C 1
ATOM 1052 O O . LEU A 1 127 ? -7.264 -6.189 17.304 1.00 89.19 127 LEU A O 1
ATOM 1056 N N . LEU A 1 128 ? -8.728 -4.641 16.578 1.00 89.50 128 LEU A N 1
ATOM 1057 C CA . LEU A 1 128 ? -9.216 -4.270 17.905 1.00 89.50 128 LEU A CA 1
ATOM 1058 C C . LEU A 1 128 ? -10.019 -5.405 18.549 1.00 89.50 128 LEU A C 1
ATOM 1060 O O . LEU A 1 128 ? -9.844 -5.666 19.738 1.00 89.50 128 LEU A O 1
ATOM 1064 N N . ASN A 1 129 ? -10.851 -6.102 17.774 1.00 89.88 129 ASN A N 1
ATOM 1065 C CA . ASN A 1 129 ? -11.671 -7.206 18.264 1.00 89.88 129 ASN A CA 1
ATOM 1066 C C . ASN A 1 129 ? -10.823 -8.407 18.715 1.00 89.88 129 ASN A C 1
ATOM 1068 O O . ASN A 1 129 ? -11.028 -8.929 19.808 1.00 89.88 129 ASN A O 1
ATOM 1072 N N . GLU A 1 130 ? -9.830 -8.825 17.923 1.00 90.12 130 GLU A N 1
ATOM 1073 C CA . GLU A 1 130 ? -8.905 -9.896 18.317 1.00 90.12 130 GLU A CA 1
ATOM 1074 C C . GLU A 1 130 ? -8.024 -9.475 19.498 1.00 90.12 130 GLU A C 1
ATOM 1076 O O . GLU A 1 130 ? -7.805 -10.257 20.422 1.00 90.12 130 GLU A O 1
ATOM 1081 N N . TYR A 1 131 ? -7.570 -8.219 19.528 1.00 90.94 131 TYR A N 1
ATOM 1082 C CA . TYR A 1 131 ? -6.811 -7.698 20.664 1.00 90.94 131 TYR A CA 1
ATOM 1083 C C . TYR A 1 131 ? -7.630 -7.719 21.963 1.00 90.94 131 TYR A C 1
ATOM 1085 O O . TYR A 1 131 ? -7.115 -8.120 23.009 1.00 90.94 131 TYR A O 1
ATOM 1093 N N . ALA A 1 132 ? -8.912 -7.344 21.903 1.00 92.12 132 ALA A N 1
ATOM 1094 C CA . ALA A 1 132 ? -9.800 -7.323 23.062 1.00 92.12 132 ALA A CA 1
ATOM 1095 C C . ALA A 1 132 ? -9.950 -8.707 23.721 1.00 92.12 132 ALA A C 1
ATOM 1097 O O . ALA A 1 132 ? -9.997 -8.795 24.947 1.00 92.12 132 ALA A O 1
ATOM 1098 N N . LYS A 1 133 ? -9.928 -9.797 22.939 1.00 92.00 133 LYS A N 1
ATOM 1099 C CA . LYS A 1 133 ? -9.990 -11.180 23.457 1.00 92.00 133 LYS A CA 1
ATOM 1100 C C . LYS A 1 133 ? -8.792 -11.561 24.328 1.00 92.00 133 LYS A C 1
ATOM 1102 O O . LYS A 1 133 ? -8.878 -12.492 25.124 1.00 92.00 133 LYS A O 1
ATOM 1107 N N . HIS A 1 134 ? -7.667 -10.865 24.178 1.00 94.50 134 HIS A N 1
ATOM 1108 C CA . HIS A 1 134 ? -6.457 -11.109 24.961 1.00 94.50 134 HIS A CA 1
ATOM 1109 C C . HIS A 1 134 ? -6.376 -10.270 26.243 1.00 94.50 134 HIS A C 1
ATOM 1111 O O . HIS A 1 134 ? -5.424 -10.435 27.015 1.00 94.50 134 HIS A O 1
ATOM 1117 N N . LEU A 1 135 ? -7.343 -9.381 26.493 1.00 93.06 135 LEU A N 1
ATOM 1118 C CA . LEU A 1 135 ? -7.381 -8.583 27.714 1.00 93.06 135 LEU A CA 1
ATOM 1119 C C . LEU A 1 135 ? -7.622 -9.488 28.926 1.00 93.06 135 LEU A C 1
ATOM 1121 O O . LEU A 1 135 ? -8.560 -10.276 28.971 1.00 93.06 135 LEU A O 1
ATOM 1125 N N . ARG A 1 136 ? -6.755 -9.360 29.932 1.00 95.06 136 ARG A N 1
ATOM 1126 C CA . ARG A 1 136 ? -6.816 -10.136 31.185 1.00 95.06 136 ARG A CA 1
ATOM 1127 C C . ARG A 1 136 ? -7.444 -9.356 32.340 1.00 95.06 136 ARG A C 1
ATOM 1129 O O . ARG A 1 136 ? -7.253 -9.713 33.498 1.00 95.06 136 ARG A O 1
ATOM 1136 N N . PHE A 1 137 ? -8.121 -8.257 32.035 1.00 92.69 137 PHE A N 1
ATOM 1137 C CA . PHE A 1 137 ? -8.750 -7.384 33.014 1.00 92.69 137 PHE A CA 1
ATOM 1138 C C . PHE A 1 137 ? -10.127 -6.957 32.518 1.00 92.69 137 PHE A C 1
ATOM 1140 O O . PHE A 1 137 ? -10.381 -6.915 31.316 1.00 92.69 137 PHE A O 1
ATOM 1147 N N . GLU A 1 138 ? -10.999 -6.616 33.460 1.00 91.81 138 GLU A N 1
ATOM 1148 C CA . GLU A 1 138 ? -12.316 -6.061 33.175 1.00 91.81 138 GLU A CA 1
ATOM 1149 C C . GLU A 1 138 ? -12.186 -4.553 32.880 1.00 91.81 138 GLU A C 1
ATOM 1151 O O . GLU A 1 138 ? -11.694 -3.810 33.739 1.00 91.81 138 GLU A O 1
ATOM 1156 N N . PRO A 1 139 ? -12.583 -4.072 31.687 1.00 91.25 139 PRO A N 1
ATOM 1157 C CA . PRO A 1 139 ? -12.530 -2.650 31.363 1.00 91.25 139 PRO A CA 1
ATOM 1158 C C . PRO A 1 139 ? -13.432 -1.837 32.300 1.00 91.25 139 PRO A C 1
ATOM 1160 O O . PRO A 1 139 ? -14.613 -2.139 32.456 1.00 91.25 139 PRO A O 1
ATOM 1163 N N . ARG A 1 140 ? -12.892 -0.774 32.905 1.00 92.00 140 ARG A N 1
ATOM 1164 C CA . ARG A 1 140 ? -13.651 0.174 33.738 1.00 92.00 140 ARG A CA 1
ATOM 1165 C C . ARG A 1 140 ? -13.412 1.596 33.262 1.00 92.00 140 ARG A C 1
ATOM 1167 O O . ARG A 1 140 ? -12.295 1.941 32.884 1.00 92.00 140 ARG A O 1
ATOM 1174 N N . ILE A 1 141 ? -14.454 2.422 33.312 1.00 91.31 141 ILE A N 1
ATOM 1175 C CA . ILE A 1 141 ? -14.361 3.838 32.949 1.00 91.31 141 ILE A CA 1
ATOM 1176 C C . ILE A 1 141 ? -13.543 4.561 34.034 1.00 91.31 141 ILE A C 1
ATOM 1178 O O . ILE A 1 141 ? -13.944 4.539 35.203 1.00 91.31 141 ILE A O 1
ATOM 1182 N N . PRO A 1 142 ? -12.396 5.180 33.700 1.00 91.38 142 PRO A N 1
ATOM 1183 C CA . PRO A 1 142 ? -11.596 5.888 34.690 1.00 91.38 142 PRO A CA 1
ATOM 1184 C C . PRO A 1 142 ? -12.297 7.174 35.155 1.00 91.38 142 PRO A C 1
ATOM 1186 O O . PRO A 1 142 ? -13.037 7.811 34.403 1.00 91.38 142 PRO A O 1
ATOM 1189 N N . LYS A 1 143 ? -12.052 7.583 36.408 1.00 91.88 143 LYS A N 1
ATOM 1190 C CA . LYS A 1 143 ? -12.569 8.857 36.937 1.00 91.88 143 LYS A CA 1
ATOM 1191 C C . LYS A 1 143 ? -12.022 10.020 36.103 1.00 91.88 143 LYS A C 1
ATOM 1193 O O . LYS A 1 143 ? -10.819 10.094 35.878 1.00 91.88 143 LYS A O 1
ATOM 1198 N N . GLY A 1 144 ? -12.903 10.922 35.671 1.00 88.88 144 GLY A N 1
ATOM 1199 C CA . GLY A 1 144 ? -12.544 12.055 34.811 1.00 88.88 144 GLY A CA 1
ATOM 1200 C C . GLY A 1 144 ? -12.509 11.738 33.311 1.00 88.88 144 GLY A C 1
ATOM 1201 O O . GLY A 1 144 ? -12.122 12.603 32.533 1.00 88.88 144 GLY A O 1
ATOM 1202 N N . ALA A 1 145 ? -12.912 10.533 32.886 1.00 86.44 145 ALA A N 1
ATOM 1203 C CA . ALA A 1 145 ? -13.104 10.241 31.469 1.00 86.44 145 ALA A CA 1
ATOM 1204 C C . ALA A 1 145 ? -14.251 11.081 30.886 1.00 86.44 145 ALA A C 1
ATOM 1206 O O . ALA A 1 145 ? -15.367 11.069 31.406 1.00 86.44 145 ALA A O 1
ATOM 1207 N N . THR A 1 146 ? -13.983 11.766 29.777 1.00 83.44 146 THR A N 1
ATOM 1208 C CA . THR A 1 146 ? -14.998 12.503 29.019 1.00 83.44 146 THR A CA 1
ATOM 1209 C C . THR A 1 146 ? -15.622 11.587 27.977 1.00 83.44 146 THR A C 1
ATOM 1211 O O . THR A 1 146 ? -14.911 10.932 27.214 1.00 83.44 146 THR A O 1
ATOM 1214 N N . HIS A 1 147 ? -16.952 11.553 27.922 1.00 74.62 147 HIS A N 1
ATOM 1215 C CA . HIS A 1 147 ? -17.664 10.834 26.874 1.00 74.62 147 HIS A CA 1
ATOM 1216 C C . HIS A 1 147 ? -17.431 11.519 25.521 1.00 74.62 147 HIS A C 1
ATOM 1218 O O . HIS A 1 147 ? -17.774 12.688 25.349 1.00 74.62 147 HIS A O 1
ATOM 1224 N N . LEU A 1 148 ? -16.843 10.794 24.569 1.00 71.81 148 LEU A N 1
ATOM 1225 C CA . LEU A 1 148 ? -16.625 11.272 23.207 1.00 71.81 148 LEU A CA 1
ATOM 1226 C C . LEU A 1 148 ? -17.762 10.774 22.308 1.00 71.81 148 LEU A C 1
ATOM 1228 O O . LEU A 1 148 ? -17.813 9.602 21.948 1.00 71.81 148 LEU A O 1
ATOM 1232 N N . CYS A 1 149 ? -18.661 11.681 21.930 1.00 65.75 149 CYS A N 1
ATOM 1233 C CA . CYS A 1 149 ? -19.604 11.501 20.823 1.00 65.75 149 CYS A CA 1
ATOM 1234 C C . CYS A 1 149 ? -19.036 12.096 19.530 1.00 65.75 149 CYS A C 1
ATOM 1236 O O . CYS A 1 149 ? -18.294 13.084 19.567 1.00 65.75 149 CYS A O 1
ATOM 1238 N N . SER A 1 150 ? -19.466 11.581 18.381 1.00 63.72 150 SER A N 1
ATOM 1239 C CA . SER A 1 150 ? -19.077 12.106 17.067 1.00 63.72 150 SER A CA 1
ATOM 1240 C C . SER A 1 150 ? -19.396 13.602 16.892 1.00 63.72 150 SER A C 1
ATOM 1242 O O . SER A 1 150 ? -18.585 14.373 16.385 1.00 63.72 150 SER A O 1
ATOM 1244 N N . GLU A 1 151 ? -20.524 14.029 17.447 1.00 63.00 151 GLU A N 1
ATOM 1245 C CA . GLU A 1 151 ? -21.038 15.390 17.493 1.00 63.00 151 GLU A CA 1
ATOM 1246 C C . GLU A 1 151 ? -20.183 16.257 18.420 1.00 63.00 151 GLU A C 1
ATOM 1248 O O . GLU A 1 151 ? -19.761 17.351 18.053 1.00 63.00 151 GLU A O 1
ATOM 1253 N N . SER A 1 152 ? -19.841 15.732 19.602 1.00 65.12 152 SER A N 1
ATOM 1254 C CA . SER A 1 152 ? -19.010 16.442 20.582 1.00 65.12 152 SER A CA 1
ATOM 1255 C C . SER A 1 152 ? -17.577 16.684 20.095 1.00 65.12 152 SER A C 1
ATOM 1257 O O . SER A 1 152 ? -16.955 17.650 20.523 1.00 65.12 152 SER A O 1
ATOM 1259 N N . MET A 1 153 ? -17.073 15.860 19.165 1.00 63.94 153 MET A N 1
ATOM 1260 C CA . MET A 1 153 ? -15.769 16.069 18.526 1.00 63.94 153 MET A CA 1
ATOM 1261 C C . MET A 1 153 ? -15.808 17.144 17.429 1.00 63.94 153 MET A C 1
ATOM 1263 O O . MET A 1 153 ? -14.803 17.815 17.216 1.00 63.94 153 MET A O 1
ATOM 1267 N N . ALA A 1 154 ? -16.944 17.331 16.747 1.00 60.00 154 ALA A N 1
ATOM 1268 C CA . ALA A 1 154 ? -17.110 18.350 15.705 1.00 60.00 154 ALA A CA 1
ATOM 1269 C C . ALA A 1 154 ? -17.447 19.745 16.271 1.00 60.00 154 ALA A C 1
ATOM 1271 O O . ALA A 1 154 ? -17.117 20.762 15.664 1.00 60.00 154 ALA A O 1
ATOM 1272 N N . CYS A 1 155 ? -18.097 19.809 17.437 1.00 58.53 155 CYS A N 1
ATOM 1273 C CA . CYS A 1 155 ? -18.545 21.055 18.066 1.00 58.53 155 CYS A CA 1
ATOM 1274 C C . CYS A 1 155 ? -17.452 22.106 18.360 1.00 58.53 155 CYS A C 1
ATOM 1276 O O . CYS A 1 155 ? -17.720 23.277 18.076 1.00 58.53 155 CYS A O 1
ATOM 1278 N N . PRO A 1 156 ? -16.270 21.751 18.909 1.00 63.81 156 PRO A N 1
ATOM 1279 C CA . PRO A 1 156 ? -15.230 22.722 19.257 1.00 63.81 156 PRO A CA 1
ATOM 1280 C C . PRO A 1 156 ? -14.327 23.129 18.082 1.00 63.81 156 PRO A C 1
ATOM 1282 O O . PRO A 1 156 ? -13.405 23.913 18.284 1.00 63.81 156 PRO A O 1
ATOM 1285 N N . ALA A 1 157 ? -14.542 22.588 16.879 1.00 60.41 157 ALA A N 1
ATOM 1286 C CA . ALA A 1 157 ? -13.701 22.874 15.722 1.00 60.41 157 ALA A CA 1
ATOM 1287 C C . ALA A 1 157 ? -14.065 24.212 15.045 1.00 60.41 157 ALA A C 1
ATOM 1289 O O . ALA A 1 157 ? -15.239 24.594 15.009 1.00 60.41 157 ALA A O 1
ATOM 1290 N N . ASP A 1 158 ? -13.062 24.887 14.470 1.00 63.50 158 ASP A N 1
ATOM 1291 C CA . ASP A 1 158 ? -13.230 26.103 13.658 1.00 63.50 158 ASP A CA 1
ATOM 1292 C C . ASP A 1 158 ? -14.166 25.863 12.451 1.00 63.50 158 ASP A C 1
ATOM 1294 O O . ASP A 1 158 ? -14.430 24.722 12.063 1.00 63.50 158 ASP A O 1
ATOM 1298 N N . GLU A 1 159 ? -14.671 26.929 11.818 1.00 58.78 159 GLU A N 1
ATOM 1299 C CA . GLU A 1 159 ? -15.751 26.844 10.816 1.00 58.78 159 GLU A CA 1
ATOM 1300 C C . GLU A 1 159 ? -15.477 25.870 9.650 1.00 58.78 159 GLU A C 1
ATOM 1302 O O . GLU A 1 159 ? -16.372 25.103 9.278 1.00 58.78 159 GLU A O 1
ATOM 1307 N N . SER A 1 160 ? -14.257 25.838 9.091 1.00 62.25 160 SER A N 1
ATOM 1308 C CA . SER A 1 160 ? -13.950 24.981 7.932 1.00 62.25 160 SER A CA 1
ATOM 1309 C C . SER A 1 160 ? -13.708 23.499 8.276 1.00 62.25 160 SER A C 1
ATOM 1311 O O . SER A 1 160 ? -14.283 22.648 7.583 1.00 62.25 160 SER A O 1
ATOM 1313 N N . PRO A 1 161 ? -12.979 23.119 9.352 1.00 60.19 161 PRO A N 1
ATOM 1314 C CA . PRO A 1 161 ? -12.978 21.734 9.827 1.00 60.19 161 PRO A CA 1
ATOM 1315 C C . PRO A 1 161 ? -14.357 21.259 10.303 1.00 60.19 161 PRO A C 1
ATOM 1317 O O . PRO A 1 161 ? -14.698 20.093 10.114 1.00 60.19 161 PRO A O 1
ATOM 1320 N N . LYS A 1 162 ? -15.185 22.142 10.873 1.00 66.19 162 LYS A N 1
ATOM 1321 C CA . LYS A 1 162 ? -16.501 21.785 11.419 1.00 66.19 162 LYS A CA 1
ATOM 1322 C C . LYS A 1 162 ? -17.498 21.326 10.357 1.00 66.19 162 LYS A C 1
ATOM 1324 O O . LYS A 1 162 ? -18.143 20.293 10.551 1.00 66.19 162 LYS A O 1
ATOM 1329 N N . GLN A 1 163 ? -17.611 22.033 9.228 1.00 66.44 163 GLN A N 1
ATOM 1330 C CA . GLN A 1 163 ? -18.473 21.613 8.105 1.00 66.44 163 GLN A CA 1
ATOM 1331 C C . GLN A 1 163 ? -18.082 20.220 7.610 1.00 66.44 163 GLN A C 1
ATOM 1333 O O . GLN A 1 163 ? -18.879 19.289 7.549 1.00 66.44 163 GLN A O 1
ATOM 1338 N N . SER A 1 164 ? -16.793 20.078 7.367 1.00 61.03 164 SER A N 1
ATOM 1339 C CA . SER A 1 164 ? -16.096 18.879 6.949 1.00 61.03 164 SER A CA 1
ATOM 1340 C C . SER A 1 164 ? -16.309 17.665 7.872 1.00 61.03 164 SER A C 1
ATOM 1342 O O . SER A 1 164 ? -16.603 16.562 7.395 1.00 61.03 164 SER A O 1
ATOM 1344 N N . MET A 1 165 ? -16.209 17.855 9.192 1.00 66.19 165 MET A N 1
ATOM 1345 C CA . MET A 1 165 ? -16.485 16.823 10.200 1.00 66.19 165 MET A CA 1
ATOM 1346 C C . MET A 1 165 ? -17.972 16.462 10.245 1.00 66.19 165 MET A C 1
ATOM 1348 O O . MET A 1 165 ? -18.303 15.280 10.286 1.00 66.19 165 MET A O 1
ATOM 1352 N N . THR A 1 166 ? -18.857 17.459 10.161 1.00 68.12 166 THR A N 1
ATOM 1353 C CA . THR A 1 166 ? -20.317 17.271 10.188 1.00 68.12 166 THR A CA 1
ATOM 1354 C C . THR A 1 166 ? -20.816 16.494 8.966 1.00 68.12 166 THR A C 1
ATOM 1356 O O . THR A 1 166 ? -21.599 15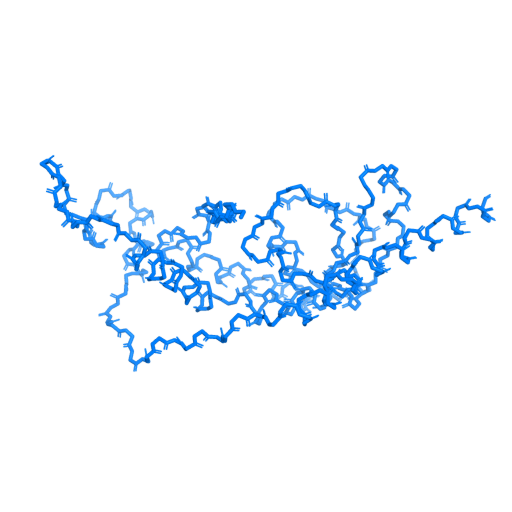.558 9.100 1.00 68.12 166 THR A O 1
ATOM 1359 N N . GLU A 1 167 ? -20.328 16.821 7.766 1.00 69.12 167 GLU A N 1
ATOM 1360 C CA . GLU A 1 167 ? -20.681 16.125 6.518 1.00 69.12 167 GLU A CA 1
ATOM 1361 C C . GLU A 1 167 ? -20.272 14.653 6.493 1.00 69.12 167 GLU A C 1
ATOM 1363 O O . GLU A 1 167 ? -20.791 13.875 5.691 1.00 69.12 167 GLU A O 1
ATOM 1368 N N . SER A 1 168 ? -19.300 14.296 7.323 1.00 66.94 168 SER A N 1
ATOM 1369 C CA . SER A 1 168 ? -18.698 12.972 7.340 1.00 66.94 168 SER A CA 1
ATOM 1370 C C . SER A 1 168 ? -19.229 12.116 8.500 1.00 66.94 168 SER A C 1
ATOM 1372 O O . SER A 1 168 ? -18.784 10.986 8.682 1.00 66.94 168 SER A O 1
ATOM 1374 N N . LEU A 1 169 ? -20.192 12.626 9.278 1.00 69.62 169 LEU A N 1
ATOM 1375 C CA . LEU A 1 169 ? -20.871 11.860 10.320 1.00 69.62 169 LEU A CA 1
ATOM 1376 C C . LEU A 1 169 ? -21.615 10.665 9.715 1.00 69.62 169 LEU A C 1
ATOM 1378 O O . LEU A 1 169 ? -22.380 10.795 8.754 1.00 69.62 169 LEU A O 1
ATOM 1382 N N . VAL A 1 170 ? -21.401 9.493 10.311 1.00 68.19 170 VAL A N 1
ATOM 1383 C CA . VAL A 1 170 ? -22.126 8.271 9.964 1.00 68.19 170 VAL A CA 1
ATOM 1384 C C . VAL A 1 170 ? -23.578 8.444 10.406 1.00 68.19 170 VAL A C 1
ATOM 1386 O O . VAL A 1 170 ? -23.863 8.563 11.593 1.00 68.19 170 VAL A O 1
ATOM 1389 N N . LYS A 1 171 ? -24.500 8.495 9.440 1.00 68.38 171 LYS A N 1
ATOM 1390 C CA . LYS A 1 171 ? -25.923 8.789 9.693 1.00 68.38 171 LYS A CA 1
ATOM 1391 C C . LYS A 1 171 ? -26.712 7.590 10.214 1.00 68.38 171 LYS A C 1
ATOM 1393 O O . LYS A 1 171 ? -27.757 7.767 10.831 1.00 68.38 171 LYS A O 1
ATOM 1398 N N . SER A 1 172 ? -26.240 6.382 9.934 1.00 68.25 172 SER A N 1
ATOM 1399 C CA . SER A 1 172 ? -26.890 5.136 10.328 1.00 68.25 172 SER A CA 1
ATOM 1400 C C . SER A 1 172 ? -25.861 4.016 10.474 1.00 68.25 172 SER A C 1
ATOM 1402 O O . SER A 1 172 ? -24.828 4.059 9.800 1.00 68.25 172 SER A O 1
ATOM 1404 N N . PRO A 1 173 ? -26.140 2.994 11.302 1.00 71.19 173 PRO A N 1
ATOM 1405 C CA . PRO A 1 173 ? -25.345 1.773 11.330 1.00 71.19 173 PRO A CA 1
ATOM 1406 C C . PRO A 1 173 ? -25.231 1.153 9.935 1.00 71.19 173 PRO A C 1
ATOM 1408 O O . PRO A 1 173 ? -26.127 1.321 9.100 1.00 71.19 173 PRO A O 1
ATOM 1411 N N . SER A 1 174 ? -24.140 0.426 9.692 1.00 75.31 174 SER A N 1
ATOM 1412 C CA . SER A 1 174 ? -24.012 -0.364 8.469 1.00 75.31 174 SER A CA 1
ATOM 1413 C C . SER A 1 174 ? -25.135 -1.399 8.390 1.00 75.31 174 SER A C 1
ATOM 1415 O O . SER A 1 174 ? -25.468 -2.036 9.388 1.00 75.31 174 SER A O 1
ATOM 1417 N N . THR A 1 175 ? -25.707 -1.574 7.200 1.00 79.06 175 THR A N 1
ATOM 1418 C CA . THR A 1 175 ? -26.703 -2.618 6.914 1.00 79.06 175 THR A CA 1
ATOM 1419 C C . THR A 1 175 ? -26.065 -3.945 6.508 1.00 79.06 175 THR A C 1
ATOM 1421 O O . THR A 1 175 ? -26.780 -4.919 6.294 1.00 79.06 175 THR A O 1
ATOM 1424 N N . THR A 1 176 ? -24.742 -3.978 6.340 1.00 79.75 176 THR A N 1
ATOM 1425 C CA . THR A 1 176 ? -23.980 -5.183 6.009 1.00 79.75 176 THR A CA 1
ATOM 1426 C C . THR A 1 176 ? -23.241 -5.682 7.238 1.00 79.75 176 THR A C 1
ATOM 1428 O O . THR A 1 176 ? -22.628 -4.887 7.958 1.00 79.75 176 THR A O 1
ATOM 1431 N N . ASP A 1 177 ? -23.258 -6.996 7.443 1.00 77.62 177 ASP A N 1
ATOM 1432 C CA . ASP A 1 177 ? -22.472 -7.628 8.497 1.00 77.62 177 ASP A CA 1
ATOM 1433 C C . ASP A 1 177 ? -20.964 -7.414 8.266 1.00 77.62 177 ASP A C 1
ATOM 1435 O O . ASP A 1 177 ? -20.529 -7.314 7.110 1.00 77.62 177 ASP A O 1
ATOM 1439 N N . PRO A 1 178 ? -20.150 -7.347 9.340 1.00 81.12 178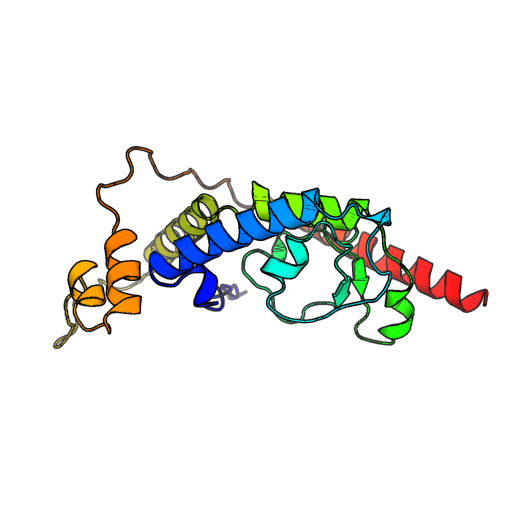 PRO A N 1
ATOM 1440 C CA . PRO A 1 178 ? -18.699 -7.286 9.218 1.00 81.12 178 PRO A CA 1
ATOM 1441 C C . PRO A 1 178 ? -18.158 -8.460 8.403 1.00 81.12 178 PRO A C 1
ATOM 1443 O O . PRO A 1 178 ? -18.669 -9.582 8.488 1.00 81.12 178 PRO A O 1
ATOM 1446 N N . CYS A 1 179 ? -17.092 -8.221 7.640 1.00 85.31 179 CYS A N 1
ATOM 1447 C CA . CYS A 1 179 ? -16.474 -9.287 6.865 1.00 85.31 179 CYS A CA 1
ATOM 1448 C C . CYS A 1 179 ? -15.958 -10.417 7.783 1.00 85.31 179 CYS A C 1
ATOM 1450 O O . CYS A 1 179 ? -15.677 -10.221 8.968 1.00 85.31 179 CYS A O 1
ATOM 1452 N N . THR A 1 180 ? -15.847 -11.636 7.251 1.00 85.62 180 THR A N 1
ATOM 1453 C CA . THR A 1 180 ? -15.216 -12.744 7.981 1.00 85.62 180 THR A CA 1
ATOM 1454 C C . THR A 1 180 ? -13.740 -12.793 7.621 1.00 85.62 180 THR A C 1
ATOM 1456 O O . THR A 1 180 ? -13.396 -12.971 6.452 1.00 85.62 180 THR A O 1
ATOM 1459 N N . MET A 1 181 ? -12.862 -12.661 8.620 1.00 82.88 181 MET A N 1
ATOM 1460 C CA . MET A 1 181 ? -11.425 -12.737 8.377 1.00 82.88 181 MET A CA 1
ATOM 1461 C C . MET A 1 181 ? -11.047 -14.137 7.868 1.00 82.88 181 MET A C 1
ATOM 1463 O O . MET A 1 181 ? -11.451 -15.133 8.477 1.00 82.88 181 MET A O 1
ATOM 1467 N N . PRO A 1 182 ? -10.251 -14.240 6.787 1.00 85.88 182 PRO A N 1
ATOM 1468 C CA . PRO A 1 182 ? -9.715 -15.522 6.363 1.00 85.88 182 PRO A CA 1
ATOM 1469 C C . PRO A 1 182 ? -8.833 -16.130 7.465 1.00 85.88 182 PRO A C 1
ATOM 1471 O O . PRO A 1 182 ? -8.230 -15.399 8.258 1.00 85.88 182 PRO A O 1
ATOM 1474 N N . PRO A 1 183 ? -8.717 -17.466 7.521 1.00 87.19 183 PRO A N 1
ATOM 1475 C CA . PRO A 1 183 ? -7.852 -18.112 8.495 1.00 87.19 183 PRO A CA 1
ATOM 1476 C C . PRO A 1 183 ? -6.389 -17.668 8.314 1.00 87.19 183 PRO A C 1
ATOM 1478 O O . PRO A 1 183 ? -5.977 -17.326 7.198 1.00 87.19 183 PRO A O 1
ATOM 1481 N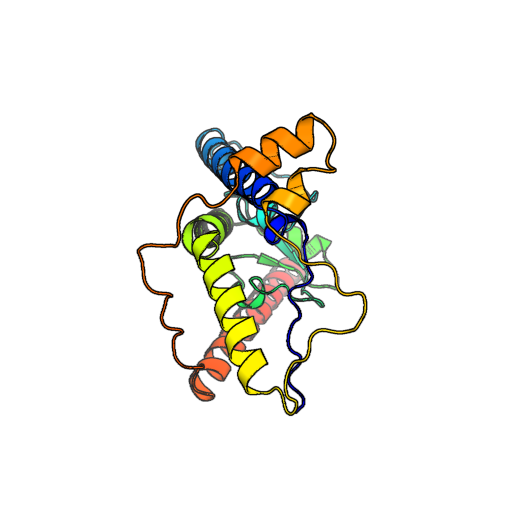 N . PRO A 1 184 ? -5.577 -17.691 9.389 1.00 86.19 184 PRO A N 1
ATOM 1482 C CA . PRO A 1 184 ? -4.152 -17.411 9.293 1.00 86.19 184 PRO A CA 1
ATOM 1483 C C . PRO A 1 184 ? -3.470 -18.303 8.254 1.00 86.19 184 PRO A C 1
ATOM 1485 O O . PRO A 1 184 ? -3.851 -19.455 8.052 1.00 86.19 184 PRO A O 1
ATOM 1488 N N . TYR A 1 185 ? -2.415 -17.784 7.627 1.00 86.75 185 TYR A N 1
ATOM 1489 C CA . TYR A 1 185 ? -1.614 -18.587 6.712 1.00 86.75 185 TYR A CA 1
ATOM 1490 C C . TYR A 1 185 ? -1.045 -19.820 7.413 1.00 86.75 185 TYR A C 1
ATOM 1492 O O . TYR A 1 185 ? -0.377 -19.707 8.443 1.00 86.75 185 TYR A O 1
ATOM 1500 N N . GLU A 1 186 ? -1.203 -20.976 6.771 1.00 93.25 186 GLU A N 1
ATOM 1501 C CA . GLU A 1 186 ? -0.468 -22.178 7.144 1.00 93.25 186 GLU A CA 1
ATOM 1502 C C . GLU A 1 186 ? 1.047 -21.901 7.132 1.00 93.25 186 GLU A C 1
ATOM 1504 O O . GLU A 1 186 ? 1.544 -21.276 6.179 1.00 93.25 186 GLU A O 1
ATOM 1509 N N . PRO A 1 187 ? 1.827 -22.385 8.121 1.00 94.06 187 PRO A N 1
ATOM 1510 C CA . PRO A 1 187 ? 3.258 -22.085 8.225 1.00 94.06 187 PRO A CA 1
ATOM 1511 C C . PRO A 1 187 ? 4.045 -22.376 6.940 1.00 94.06 187 PRO A C 1
ATOM 1513 O O . PRO A 1 187 ? 4.947 -21.625 6.565 1.00 94.06 187 PRO A O 1
ATOM 1516 N N . GLN A 1 188 ? 3.674 -23.441 6.224 1.00 93.62 188 GLN A N 1
ATOM 1517 C CA . GLN A 1 188 ? 4.296 -23.815 4.953 1.00 93.62 188 GLN A 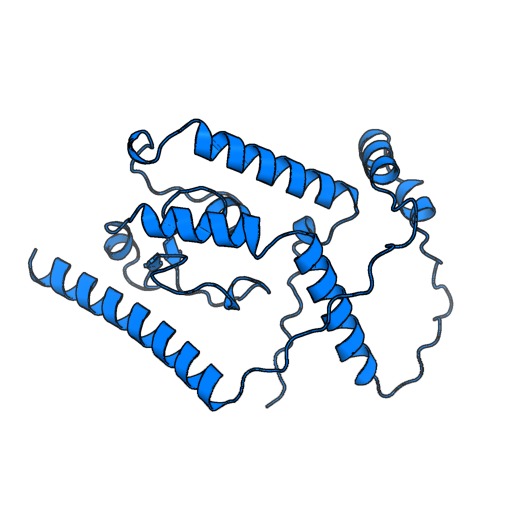CA 1
ATOM 1518 C C . GLN A 1 188 ? 3.956 -22.833 3.823 1.00 93.62 188 GLN A C 1
ATOM 1520 O O . GLN A 1 188 ? 4.840 -22.452 3.051 1.00 93.62 188 GLN A O 1
ATOM 1525 N N . ALA A 1 189 ? 2.697 -22.393 3.737 1.00 91.75 189 ALA A N 1
ATOM 1526 C CA . ALA A 1 189 ? 2.254 -21.417 2.746 1.00 91.75 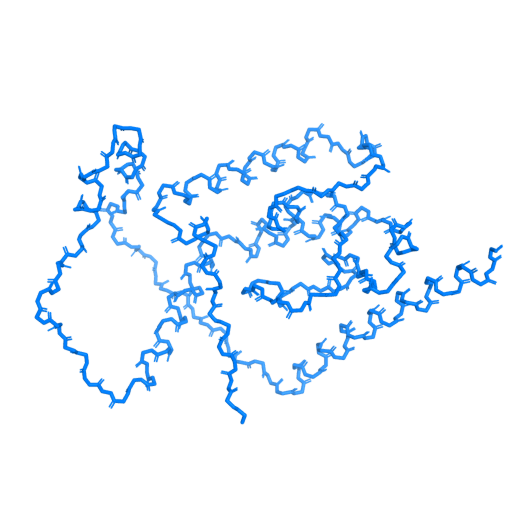189 ALA A CA 1
ATOM 1527 C C . ALA A 1 189 ? 2.942 -20.063 2.973 1.00 91.75 189 ALA A C 1
ATOM 1529 O O . ALA A 1 189 ? 3.476 -19.473 2.030 1.00 91.75 189 ALA A O 1
ATOM 1530 N N . PHE A 1 190 ? 3.030 -19.626 4.233 1.00 90.75 190 PHE A N 1
ATOM 1531 C CA . PHE A 1 190 ? 3.749 -18.410 4.604 1.00 90.75 190 PHE A CA 1
ATOM 1532 C C . PHE A 1 190 ? 5.246 -18.503 4.279 1.00 90.75 190 PHE A C 1
ATOM 1534 O O . PHE A 1 190 ? 5.803 -17.606 3.644 1.00 90.75 190 PHE A O 1
ATOM 1541 N N . ALA A 1 191 ? 5.902 -19.615 4.631 1.00 93.44 191 ALA A N 1
ATOM 1542 C CA . ALA A 1 191 ? 7.310 -19.832 4.309 1.00 93.44 191 ALA A CA 1
ATOM 1543 C C . ALA A 1 191 ? 7.564 -19.829 2.792 1.00 93.44 191 ALA A C 1
ATOM 1545 O O . ALA A 1 191 ? 8.566 -19.278 2.334 1.00 93.44 191 ALA A O 1
ATOM 1546 N N . LYS A 1 192 ? 6.651 -20.404 1.997 1.00 94.69 192 LYS A N 1
ATOM 1547 C CA . LYS A 1 192 ? 6.722 -20.384 0.529 1.00 94.69 192 LYS A CA 1
ATOM 1548 C C . LYS A 1 192 ? 6.606 -18.962 -0.021 1.00 94.69 192 LYS A C 1
ATOM 1550 O O . LYS A 1 192 ? 7.423 -18.580 -0.858 1.00 94.69 192 LYS A O 1
ATOM 1555 N N . LEU A 1 193 ? 5.644 -18.175 0.466 1.00 90.69 193 LEU A N 1
ATOM 1556 C CA . LEU A 1 193 ? 5.475 -16.768 0.085 1.00 90.69 193 LEU A CA 1
ATOM 1557 C C . LEU A 1 193 ? 6.730 -15.949 0.417 1.00 90.69 193 LEU A C 1
ATOM 1559 O O . LEU A 1 193 ? 7.258 -15.240 -0.439 1.00 90.69 193 LEU A O 1
ATOM 1563 N N . TYR A 1 194 ? 7.242 -16.096 1.638 1.00 92.06 194 TYR A N 1
ATOM 1564 C CA . TYR A 1 194 ? 8.435 -15.395 2.101 1.00 92.06 194 TYR A CA 1
ATOM 1565 C C . TYR A 1 194 ? 9.671 -15.741 1.259 1.00 92.06 194 TYR A C 1
ATOM 1567 O O . TYR A 1 194 ? 10.372 -14.847 0.784 1.00 92.06 194 TYR A O 1
ATOM 1575 N N . ARG A 1 195 ? 9.900 -17.036 0.992 1.00 94.88 195 ARG A N 1
ATOM 1576 C CA . ARG A 1 195 ? 10.988 -17.506 0.117 1.00 94.88 195 ARG A CA 1
ATOM 1577 C C . ARG A 1 195 ? 10.854 -16.963 -1.299 1.00 94.88 195 ARG A C 1
ATOM 1579 O O . ARG A 1 195 ? 11.845 -16.513 -1.859 1.00 94.88 195 ARG A O 1
ATOM 1586 N N . ARG A 1 196 ? 9.643 -16.961 -1.866 1.00 94.56 196 ARG A N 1
ATOM 1587 C CA . ARG A 1 196 ? 9.386 -16.388 -3.194 1.00 94.56 196 ARG A CA 1
ATOM 1588 C C . ARG A 1 196 ? 9.800 -14.918 -3.239 1.00 94.56 196 ARG A C 1
ATOM 1590 O O . ARG A 1 196 ? 10.529 -14.530 -4.142 1.00 94.56 196 ARG A O 1
ATOM 1597 N N . ASN A 1 197 ? 9.395 -14.130 -2.244 1.00 92.88 197 ASN A N 1
ATOM 1598 C CA . ASN A 1 197 ? 9.727 -12.707 -2.181 1.00 92.88 197 ASN A CA 1
ATOM 1599 C C . ASN A 1 197 ? 11.243 -12.475 -2.052 1.00 92.88 197 ASN A C 1
ATOM 1601 O O . ASN A 1 197 ? 11.783 -11.616 -2.746 1.00 92.88 197 ASN A O 1
ATOM 1605 N N . ILE A 1 198 ? 11.942 -13.256 -1.218 1.00 93.88 198 ILE A N 1
ATOM 1606 C CA . ILE A 1 198 ? 13.410 -13.197 -1.121 1.00 93.88 198 ILE A CA 1
ATOM 1607 C C . ILE A 1 198 ? 14.054 -13.535 -2.463 1.00 93.88 198 ILE A C 1
ATOM 1609 O O . ILE A 1 198 ? 14.886 -12.769 -2.938 1.00 93.88 198 ILE A O 1
ATOM 1613 N N . ASN A 1 199 ? 13.645 -14.641 -3.086 1.00 95.38 199 ASN A N 1
ATOM 1614 C CA . ASN A 1 199 ? 14.220 -15.095 -4.346 1.00 95.38 199 ASN A CA 1
ATOM 1615 C C . ASN A 1 199 ? 14.049 -14.045 -5.450 1.00 95.38 199 ASN A C 1
ATOM 1617 O O . ASN A 1 199 ? 15.013 -13.765 -6.156 1.00 95.38 199 ASN A O 1
ATOM 1621 N N . SER A 1 200 ? 12.878 -13.401 -5.551 1.00 93.81 200 SER A N 1
ATOM 1622 C CA . SER A 1 200 ? 12.653 -12.300 -6.498 1.00 93.81 200 SER A CA 1
ATOM 1623 C C . SER A 1 200 ? 13.606 -11.124 -6.259 1.00 93.81 200 SER A C 1
ATOM 1625 O O . SER A 1 200 ? 14.169 -10.585 -7.209 1.00 93.81 200 SER A O 1
ATOM 1627 N N . ILE A 1 201 ? 13.835 -10.740 -4.997 1.00 91.81 201 ILE A N 1
ATOM 1628 C CA . ILE A 1 201 ? 14.770 -9.657 -4.653 1.00 91.81 201 ILE A CA 1
ATOM 1629 C C . ILE A 1 201 ? 16.208 -10.057 -5.000 1.00 91.81 201 ILE A C 1
ATOM 1631 O O . ILE A 1 201 ? 16.930 -9.273 -5.612 1.00 91.81 201 ILE A O 1
ATOM 1635 N N . THR A 1 202 ? 16.633 -11.268 -4.640 1.00 92.44 202 THR A N 1
ATOM 1636 C CA . THR A 1 202 ? 17.973 -11.780 -4.960 1.00 92.44 202 THR A CA 1
ATOM 1637 C C . THR A 1 202 ? 18.193 -11.858 -6.470 1.00 92.44 202 THR A C 1
ATOM 1639 O O . THR A 1 202 ? 19.261 -11.497 -6.954 1.00 92.44 202 THR A O 1
ATOM 1642 N N . GLN A 1 203 ? 17.180 -12.264 -7.233 1.00 92.00 203 GLN A N 1
ATOM 1643 C CA . GLN A 1 203 ? 17.246 -12.320 -8.689 1.00 92.00 203 GLN A CA 1
ATOM 1644 C C . GLN A 1 203 ? 17.449 -10.934 -9.313 1.00 92.00 203 GLN A C 1
ATOM 1646 O O . GLN A 1 203 ? 18.304 -10.789 -10.184 1.00 92.00 203 GLN A O 1
ATOM 1651 N N . VAL A 1 204 ? 16.735 -9.909 -8.832 1.00 90.69 204 VAL A N 1
ATOM 1652 C CA . VAL A 1 204 ? 16.954 -8.514 -9.259 1.00 90.69 204 VAL A CA 1
ATOM 1653 C C . VAL A 1 204 ? 18.391 -8.081 -8.986 1.00 90.69 204 VAL A C 1
ATOM 1655 O O . VAL A 1 204 ? 19.047 -7.539 -9.869 1.00 90.69 204 VAL A O 1
ATOM 1658 N N . GLN A 1 205 ? 18.918 -8.388 -7.802 1.00 89.25 205 GLN A N 1
ATOM 1659 C CA . GLN A 1 205 ? 20.297 -8.053 -7.449 1.00 89.25 205 GLN A CA 1
ATOM 1660 C C . GLN A 1 205 ? 21.322 -8.714 -8.380 1.00 89.25 205 GLN A C 1
ATOM 1662 O O . GLN A 1 205 ? 22.252 -8.053 -8.831 1.00 89.25 205 GLN A O 1
ATOM 1667 N N . LEU A 1 206 ? 21.126 -9.991 -8.723 1.00 90.38 206 LEU A N 1
ATOM 1668 C CA . LEU A 1 206 ? 21.979 -10.699 -9.681 1.00 90.38 206 LEU A CA 1
ATOM 1669 C C . LEU A 1 206 ? 21.917 -10.075 -11.082 1.00 90.38 206 LEU A C 1
ATOM 1671 O O . LEU A 1 206 ? 22.935 -10.008 -11.771 1.00 90.38 206 LEU A O 1
ATOM 1675 N N . TRP A 1 207 ? 20.738 -9.625 -11.520 1.00 88.62 207 TRP A N 1
ATOM 1676 C CA . TRP A 1 207 ? 20.583 -8.921 -12.794 1.00 88.62 207 TRP A CA 1
ATOM 1677 C C . TRP A 1 207 ? 21.304 -7.574 -12.803 1.00 88.62 207 TRP A C 1
ATOM 1679 O O . TRP A 1 207 ? 22.003 -7.280 -13.773 1.00 88.62 207 TRP A O 1
ATOM 1689 N N . GLU A 1 208 ? 21.183 -6.794 -11.727 1.00 88.44 208 GLU A N 1
ATOM 1690 C CA . GLU A 1 208 ? 21.896 -5.525 -11.559 1.00 88.44 208 GLU A CA 1
ATOM 1691 C C . GLU A 1 208 ? 23.414 -5.742 -11.585 1.00 88.44 208 GLU A C 1
ATOM 1693 O O . GLU A 1 208 ? 24.111 -5.118 -12.385 1.00 88.44 208 GLU A O 1
ATOM 1698 N N . ASP A 1 209 ? 23.927 -6.680 -10.784 1.00 88.81 209 ASP A N 1
ATOM 1699 C CA . ASP A 1 209 ? 25.360 -6.982 -10.715 1.00 88.81 209 ASP A CA 1
ATOM 1700 C C . ASP A 1 209 ? 25.889 -7.448 -12.085 1.00 88.81 209 ASP A C 1
ATOM 1702 O O . ASP A 1 209 ? 26.923 -6.978 -12.557 1.00 88.81 209 ASP A O 1
ATOM 1706 N N . LYS A 1 210 ? 25.138 -8.301 -12.794 1.00 88.50 210 LYS A N 1
ATOM 1707 C CA . LYS A 1 210 ? 25.491 -8.756 -14.148 1.00 88.50 210 LYS A CA 1
ATOM 1708 C C . LYS A 1 210 ? 25.478 -7.629 -15.180 1.00 88.50 210 LYS A C 1
ATOM 1710 O O . LYS A 1 210 ? 26.308 -7.648 -16.084 1.00 88.50 210 LYS A O 1
ATOM 1715 N N . PHE A 1 211 ? 24.542 -6.687 -15.088 1.00 86.56 211 PHE A N 1
ATOM 1716 C CA . PHE A 1 211 ? 24.488 -5.533 -15.983 1.00 86.56 211 PHE A CA 1
ATOM 1717 C C . PHE A 1 211 ? 25.711 -4.632 -15.784 1.00 86.56 211 PHE A C 1
ATOM 1719 O O . PHE A 1 211 ? 26.373 -4.294 -16.757 1.00 86.56 211 PHE A O 1
ATOM 1726 N N . TYR A 1 212 ? 26.057 -4.311 -14.535 1.00 82.88 212 TYR A N 1
ATOM 1727 C CA . TYR A 1 212 ? 27.186 -3.427 -14.230 1.00 82.88 212 TYR A CA 1
ATOM 1728 C C . TYR A 1 212 ? 28.560 -4.086 -14.355 1.00 82.88 212 TYR A C 1
ATOM 1730 O O . TYR A 1 212 ? 29.523 -3.376 -14.584 1.00 82.88 212 TYR A O 1
ATOM 1738 N N . ASN A 1 213 ? 28.670 -5.412 -14.253 1.00 84.06 213 ASN A N 1
ATOM 1739 C CA . ASN A 1 213 ? 29.927 -6.118 -14.536 1.00 84.06 213 ASN A CA 1
ATOM 1740 C C . ASN A 1 213 ? 30.224 -6.236 -16.044 1.00 84.06 213 ASN A C 1
ATOM 1742 O O . ASN A 1 213 ? 31.301 -6.690 -16.420 1.00 84.06 213 ASN A O 1
ATOM 1746 N N . ARG A 1 214 ? 29.257 -5.905 -16.910 1.00 70.81 214 ARG A N 1
ATOM 1747 C CA . ARG A 1 214 ? 29.397 -5.918 -18.377 1.00 70.81 214 ARG A CA 1
ATOM 1748 C C . ARG A 1 214 ? 29.667 -4.536 -18.978 1.00 70.81 214 ARG A C 1
ATOM 1750 O O . ARG A 1 214 ? 29.953 -4.473 -20.170 1.00 70.81 214 ARG A O 1
ATOM 1757 N N . VAL A 1 215 ? 29.504 -3.474 -18.189 1.00 58.22 215 VAL A N 1
ATOM 1758 C CA . VAL A 1 215 ? 29.723 -2.064 -18.556 1.00 58.22 215 VAL A CA 1
ATOM 1759 C C . VAL A 1 215 ? 31.058 -1.624 -17.983 1.00 58.22 215 VAL A C 1
ATOM 1761 O O . VAL A 1 215 ? 31.794 -0.934 -18.716 1.00 58.22 215 VAL A O 1
#

Sequence (215 aa):
MPGLVARPDLNYSLHGFPHTQKLIIQLLKGVKKGNERIKWMDREPYAYWKGSSFYILACDSATLLVKPKCYDFFTRGLQPVHHYWPIRHENKCRSIKFAAQAIGKAASDFIQEELKMDYVYDYMFHLLNEYAKHLRFEPRIPKGATHLCSESMACPADESPKQSMTESLVKSPSTTDPCTMPPPYEPQAFAKLYRRNINSITQVQLWEDKFYNRV

Foldseek 3Di:
DPDPPPPQPCPCQLVPFLLSPVVVVVLLVVLVVVLVVADPVNDDLDDDDDDDPLSQLLHLWAAEDEDDPDDHPCNVVDFDPQQHDYAYPPPRVLSSPDGDSRNSNSSSCCSVPVVDSLVVVLVVVVVVVVVVVPDPDDDDDDPPDDDDDLQNVLVVDDDPVNVSSVVSDDPDDDPDDRDDDDDDDDPVRVVVRVVNRVVSNVVSVVVSVVVVVVD

pLDDT: mean 80.39, std 15.72, range [26.45, 95.5]

Radius of gyration: 21.26 Å; chains: 1; bounding box: 57×51×60 Å

InterPro domains:
  IPR006598 Glycosyl transferase CAP10 domain [PF05686] (12-53)
  IPR006598 Glycosyl transferase CAP10 domain [PF05686] (54-208)
  IPR006598 Glycosyl transferase CAP10 domain [SM00672] (1-138)
  IPR051091 Protein O-Glucosyltransferase/Glycosyltransferase 90 [PTHR12203] (54-209)

Secondary structure (DSSP, 8-state):
-----------HHHHS-HHHHHHHHHHHHHHHHHHHHS-GGGS-------S-HHHHHHSSS--EEE--SS--TTGGG--BTTTBEEEPSSSHHHHTT---HHHHHHHHHIIIIIS-HHHHHHHHHHHHHHHHHT--S---PPTTPPP--HHHHHTTS-HHHHHHHHHT---S--SSPPPPPPPPPPHHHHHHHHHHHHHHHHHHHHHHHHHHT--